Protein AF-A0A512UAP6-F1 (afdb_monomer)

pLDDT: mean 78.32, std 16.36, range [35.78, 96.44]

Radius of gyration: 21.59 Å; Cα contacts (8 Å, |Δi|>4): 344; chains: 1; bounding box: 68×47×63 Å

Nearest PDB structures (foldseek):
  8rvp-assembly1_4  TM=5.729E-01  e=4.233E-07  Saccharomyces cerevisiae
  8rvl-assembly1_7  TM=6.030E-01  e=1.292E-05  Saccharomyces cerevisiae
  3mnf-assembly1_A  TM=3.745E-01  e=2.271E-01  Streptomyces avermitilis MA-4680 = NBRC 14893
  1yo6-assembly3_F  TM=5.050E-01  e=2.818E+00  Caenorhabditis elegans
  8jd4-assembly1_2  TM=3.394E-01  e=7.811E+00  Homo sapiens

Solvent-accessible surface area (backbone atoms only — not comparable to full-atom values): 13288 Å² total; per-residue (Å²): 137,81,82,80,78,78,77,75,75,80,73,63,88,66,77,66,75,81,86,68,58,51,71,49,78,47,70,80,64,97,65,70,24,38,32,39,41,40,32,17,50,80,51,34,63,66,64,67,66,48,60,64,45,80,49,34,36,36,38,41,36,50,72,88,68,53,80,75,78,72,78,92,58,98,68,54,72,68,60,52,51,52,51,52,52,51,50,54,53,46,45,70,66,57,57,73,42,79,36,58,29,28,37,38,61,89,32,29,74,92,78,26,42,24,41,38,36,49,43,67,72,58,83,47,67,66,46,37,41,48,51,28,53,51,56,56,66,69,41,73,72,36,70,39,36,39,38,34,42,88,42,66,74,50,49,82,73,44,97,77,63,91,49,69,50,74,47,77,57,75,62,48,75,54,92,76,60,45,46,52,51,48,65,60,53,50,52,55,45,53,55,56,35,58,71,34,27,56,75,68,56,29,54,53,52,52,55,54,38,58,71,44,44,65,72,69,55,35,65,61,74,72,63,79,59,128

Mean predicted aligned error: 10.33 Å

Structure (mmCIF, N/CA/C/O backbone):
data_AF-A0A512UAP6-F1
#
_entry.id   AF-A0A512UAP6-F1
#
loop_
_atom_site.group_PDB
_atom_site.id
_atom_site.type_symbol
_atom_site.label_atom_id
_atom_site.label_alt_id
_atom_site.label_comp_id
_atom_site.label_asym_id
_atom_site.label_entity_id
_atom_site.label_seq_id
_atom_site.pdbx_PDB_ins_code
_atom_site.Cartn_x
_atom_site.Cartn_y
_atom_site.Cartn_z
_atom_site.occupancy
_atom_site.B_iso_or_equiv
_atom_site.auth_seq_id
_atom_site.auth_comp_id
_atom_site.auth_asym_id
_atom_site.auth_atom_id
_atom_site.pdbx_PDB_model_num
ATOM 1 N N . MET A 1 1 ? 51.078 -12.957 -3.052 1.00 36.84 1 MET A N 1
ATOM 2 C CA . MET A 1 1 ? 50.554 -12.120 -4.150 1.00 36.84 1 MET A CA 1
ATOM 3 C C . MET A 1 1 ? 49.265 -12.753 -4.637 1.00 36.84 1 MET A C 1
ATOM 5 O O . MET A 1 1 ? 49.319 -13.733 -5.364 1.00 36.84 1 MET A O 1
ATOM 9 N N . LEU A 1 2 ? 48.124 -12.272 -4.145 1.00 35.78 2 LEU A N 1
ATOM 10 C CA . LEU A 1 2 ? 46.801 -12.669 -4.625 1.00 35.78 2 LEU A CA 1
ATOM 11 C C . LEU A 1 2 ? 46.402 -11.645 -5.687 1.00 35.78 2 LEU A C 1
ATOM 13 O O . LEU A 1 2 ? 46.309 -10.459 -5.382 1.00 35.78 2 LEU A O 1
ATOM 17 N N . ALA A 1 3 ? 46.263 -12.093 -6.932 1.00 38.47 3 ALA A N 1
ATOM 18 C CA . ALA A 1 3 ? 45.795 -11.256 -8.025 1.00 38.47 3 ALA A CA 1
ATOM 19 C C . ALA A 1 3 ? 44.343 -10.847 -7.748 1.00 38.47 3 ALA A C 1
ATOM 21 O O . ALA A 1 3 ? 43.467 -11.704 -7.612 1.00 38.47 3 ALA A O 1
ATOM 22 N N . ALA A 1 4 ? 44.107 -9.540 -7.640 1.00 41.84 4 ALA A N 1
ATOM 23 C CA . ALA A 1 4 ? 42.774 -8.968 -7.634 1.00 41.84 4 ALA A CA 1
ATOM 24 C C . ALA A 1 4 ? 42.109 -9.313 -8.972 1.00 41.84 4 ALA A C 1
ATOM 26 O O . ALA A 1 4 ? 42.558 -8.870 -10.029 1.00 41.84 4 ALA A O 1
ATOM 27 N N . ARG A 1 5 ? 41.064 -10.143 -8.931 1.00 42.84 5 ARG A N 1
ATOM 28 C CA . ARG A 1 5 ? 40.143 -10.280 -10.056 1.00 42.84 5 ARG A CA 1
ATOM 29 C C . ARG A 1 5 ? 39.370 -8.968 -10.138 1.00 42.84 5 ARG A C 1
ATOM 31 O O . ARG A 1 5 ? 38.426 -8.769 -9.382 1.00 42.84 5 ARG A O 1
ATOM 38 N N . HIS A 1 6 ? 39.811 -8.066 -11.008 1.00 41.25 6 HIS A N 1
ATOM 39 C CA . HIS A 1 6 ? 38.923 -7.058 -11.566 1.00 41.25 6 HIS A CA 1
ATOM 40 C C . HIS A 1 6 ? 37.827 -7.820 -12.315 1.00 41.25 6 HIS A C 1
ATOM 42 O O . HIS A 1 6 ? 38.081 -8.393 -13.370 1.00 41.25 6 HIS A O 1
ATOM 48 N N . ILE A 1 7 ? 36.640 -7.896 -11.719 1.00 43.72 7 ILE A N 1
ATOM 49 C CA . ILE A 1 7 ? 35.410 -8.073 -12.483 1.00 43.72 7 ILE A CA 1
ATOM 50 C C . ILE A 1 7 ? 35.222 -6.705 -13.137 1.00 43.72 7 ILE A C 1
ATOM 52 O O . ILE A 1 7 ? 34.889 -5.737 -12.457 1.00 43.72 7 ILE A O 1
ATOM 56 N N . MET A 1 8 ? 35.625 -6.585 -14.400 1.00 36.38 8 MET A N 1
ATOM 57 C CA . MET A 1 8 ? 35.124 -5.509 -15.243 1.00 36.38 8 MET A CA 1
ATOM 58 C C . MET A 1 8 ? 33.674 -5.897 -15.527 1.00 36.38 8 MET A C 1
ATOM 60 O O . MET A 1 8 ? 33.427 -6.848 -16.266 1.00 36.38 8 MET A O 1
ATOM 64 N N . ASP A 1 9 ? 32.738 -5.264 -14.817 1.00 41.91 9 ASP A N 1
ATOM 65 C CA . ASP A 1 9 ? 31.342 -5.193 -15.246 1.00 41.91 9 ASP A CA 1
ATOM 66 C C . ASP A 1 9 ? 31.343 -4.381 -16.545 1.00 41.91 9 ASP A C 1
ATOM 68 O O . ASP A 1 9 ? 31.143 -3.170 -16.544 1.00 41.91 9 ASP A O 1
ATOM 72 N N . ASP A 1 10 ? 31.594 -5.048 -17.670 1.00 41.56 10 ASP A N 1
ATOM 73 C CA . ASP A 1 10 ? 31.363 -4.507 -19.014 1.00 41.56 10 ASP A CA 1
ATOM 74 C C . ASP A 1 10 ? 29.840 -4.425 -19.314 1.00 41.56 10 ASP A C 1
ATOM 76 O O . ASP A 1 10 ? 29.410 -4.546 -20.457 1.00 41.56 10 ASP A O 1
ATOM 80 N N . GLU A 1 11 ? 28.989 -4.243 -18.292 1.00 45.56 11 GLU A N 1
ATOM 81 C CA . GLU A 1 11 ? 27.547 -3.987 -18.446 1.00 45.56 11 GLU A CA 1
ATOM 82 C C . GLU A 1 11 ? 27.238 -2.493 -18.699 1.00 45.56 11 GLU A C 1
ATOM 84 O O . GLU A 1 11 ? 26.089 -2.134 -18.953 1.00 45.56 11 GLU A O 1
ATOM 89 N N . ASP A 1 12 ? 28.247 -1.614 -18.677 1.00 43.00 12 ASP A N 1
ATOM 90 C CA . ASP A 1 12 ? 28.076 -0.156 -18.790 1.00 43.00 12 ASP A CA 1
ATOM 91 C C . ASP A 1 12 ? 28.119 0.402 -20.234 1.00 43.00 12 ASP A C 1
ATOM 93 O O . ASP A 1 12 ? 27.856 1.591 -20.431 1.00 43.00 12 ASP A O 1
ATOM 97 N N . GLU A 1 13 ? 28.397 -0.400 -21.274 1.00 43.53 13 GLU A N 1
ATOM 98 C CA . GLU A 1 13 ? 28.466 0.114 -22.664 1.00 43.53 13 GLU A CA 1
ATOM 99 C C . GLU A 1 13 ? 27.096 0.459 -23.281 1.00 43.53 13 GLU A C 1
ATOM 101 O O . GLU A 1 13 ? 27.016 1.124 -24.318 1.00 43.53 13 GLU A O 1
ATOM 106 N N . HIS A 1 14 ? 26.000 0.111 -22.606 1.00 46.19 14 HIS A N 1
ATOM 107 C CA . HIS A 1 14 ? 24.650 0.523 -22.976 1.00 46.19 14 HIS A CA 1
ATOM 108 C C . HIS A 1 14 ? 23.914 1.080 -21.758 1.00 46.19 14 HIS A C 1
ATOM 110 O O . HIS A 1 14 ? 22.933 0.494 -21.298 1.00 46.19 14 HIS A O 1
ATOM 116 N N . GLN A 1 15 ? 24.358 2.228 -21.231 1.00 43.84 15 GLN A N 1
ATOM 117 C CA . GLN A 1 15 ? 23.529 3.047 -20.340 1.00 43.84 15 GLN A CA 1
ATOM 118 C C . GLN A 1 15 ? 22.254 3.475 -21.086 1.00 43.84 15 GLN A C 1
ATOM 120 O O . GLN A 1 15 ? 22.165 4.562 -21.656 1.00 43.84 15 GLN A O 1
ATOM 125 N N . GLN A 1 16 ? 21.256 2.589 -21.105 1.00 63.56 16 GLN A N 1
ATOM 126 C CA . GLN A 1 16 ? 19.885 2.940 -21.430 1.00 63.56 16 GLN A CA 1
ATOM 127 C C . GLN A 1 16 ? 19.469 4.042 -20.465 1.00 63.56 16 GLN A C 1
ATOM 129 O O . GLN A 1 16 ? 19.663 3.921 -19.251 1.00 63.56 16 GLN A O 1
ATOM 134 N N . GLU A 1 17 ? 18.923 5.129 -21.011 1.00 67.38 17 GLU A N 1
ATOM 135 C CA . GLU A 1 17 ? 18.363 6.206 -20.205 1.00 67.38 17 GLU A CA 1
ATOM 136 C C . GLU A 1 17 ? 17.473 5.620 -19.096 1.00 67.38 17 GLU A C 1
ATOM 138 O O . GLU A 1 17 ? 16.725 4.663 -19.338 1.00 67.38 17 GLU A O 1
ATOM 143 N N . PRO A 1 18 ? 17.546 6.151 -17.864 1.00 75.06 18 PRO A N 1
ATOM 144 C CA . PRO A 1 18 ? 16.778 5.604 -16.760 1.00 75.06 18 PRO A CA 1
ATOM 145 C C . PRO A 1 18 ? 15.287 5.639 -17.103 1.00 75.06 18 PRO A C 1
ATOM 147 O O . PRO A 1 18 ? 14.744 6.688 -17.445 1.00 75.06 18 PRO A O 1
ATOM 150 N N . LEU A 1 19 ? 14.607 4.496 -16.984 1.00 85.56 19 LEU A N 1
ATOM 151 C CA . LEU A 1 19 ? 13.174 4.404 -17.257 1.00 85.56 19 LEU A CA 1
ATOM 152 C C . LEU A 1 19 ? 12.390 5.305 -16.296 1.00 85.56 19 LEU A C 1
ATOM 154 O O . LEU A 1 19 ? 12.388 5.100 -15.077 1.00 85.56 19 LEU A O 1
ATOM 158 N N . ILE A 1 20 ? 11.700 6.294 -16.861 1.00 90.38 20 ILE A N 1
ATOM 159 C CA . ILE A 1 20 ? 10.867 7.252 -16.129 1.00 90.38 20 ILE A CA 1
ATOM 160 C C . ILE A 1 20 ? 9.411 6.772 -16.178 1.00 90.38 20 ILE A C 1
ATOM 162 O O . ILE A 1 20 ? 8.822 6.785 -17.258 1.00 90.38 20 ILE A O 1
ATOM 166 N N . PRO A 1 21 ? 8.813 6.374 -15.044 1.00 92.62 21 PRO A N 1
ATOM 167 C CA . PRO A 1 21 ? 7.429 5.931 -14.997 1.00 92.62 21 PRO A CA 1
ATOM 168 C C . PRO A 1 21 ? 6.461 7.103 -15.151 1.00 92.62 21 PRO A C 1
ATOM 170 O O . PRO A 1 21 ? 6.621 8.162 -14.540 1.00 92.62 21 PRO A O 1
ATOM 173 N N . GLN A 1 22 ? 5.384 6.862 -15.883 1.00 93.38 22 GLN A N 1
ATOM 174 C CA . GLN A 1 22 ? 4.192 7.689 -15.877 1.00 93.38 22 GLN A CA 1
ATOM 175 C C . GLN A 1 22 ? 3.251 7.191 -14.778 1.00 93.38 22 GLN A C 1
ATOM 177 O O . GLN A 1 22 ? 2.748 6.068 -14.846 1.00 93.38 22 GLN A O 1
ATOM 182 N N . VAL A 1 23 ? 3.012 8.017 -13.755 1.00 92.56 23 VAL A N 1
ATOM 183 C CA . VAL A 1 23 ? 2.156 7.659 -12.614 1.00 92.56 23 VAL A CA 1
ATOM 184 C C . VAL A 1 23 ? 0.927 8.553 -12.568 1.00 92.56 23 VAL A C 1
ATOM 186 O O . VAL A 1 23 ? 1.045 9.765 -12.388 1.00 92.56 23 VAL A O 1
ATOM 189 N N . HIS A 1 24 ? -0.247 7.939 -12.691 1.00 93.19 24 HIS A N 1
ATOM 190 C CA . HIS A 1 24 ? -1.531 8.632 -12.747 1.00 93.19 24 HIS A CA 1
ATOM 191 C C . HIS A 1 24 ? -2.479 8.076 -11.688 1.00 93.19 24 HIS A C 1
ATOM 193 O O . HIS A 1 24 ? -2.675 6.867 -11.605 1.00 93.19 24 HIS A O 1
ATOM 199 N N . ALA A 1 25 ? -3.078 8.957 -10.889 1.00 90.19 25 ALA A N 1
ATOM 200 C CA . ALA A 1 25 ? -4.104 8.593 -9.922 1.00 90.19 25 ALA A CA 1
ATOM 201 C C . ALA A 1 25 ? -5.491 8.952 -10.467 1.00 90.19 25 ALA A C 1
ATOM 203 O O . ALA A 1 25 ? -5.723 10.068 -10.929 1.00 90.19 25 ALA A O 1
ATOM 204 N N . THR A 1 26 ? -6.416 8.004 -10.387 1.00 90.12 26 THR A N 1
ATOM 205 C CA . THR A 1 26 ? -7.836 8.182 -10.699 1.00 90.12 26 THR A CA 1
ATOM 206 C C . THR A 1 26 ? -8.639 7.922 -9.438 1.00 90.12 26 THR A C 1
ATOM 208 O O . THR A 1 26 ? -8.345 6.989 -8.690 1.00 90.12 26 THR A O 1
ATOM 211 N N . PHE A 1 27 ? -9.620 8.776 -9.162 1.00 84.19 27 PHE A N 1
ATOM 212 C CA . PHE A 1 27 ? -10.348 8.736 -7.902 1.00 84.19 27 PHE A CA 1
ATOM 213 C C . PHE A 1 27 ? -11.776 9.241 -8.100 1.00 84.19 27 PHE A C 1
ATOM 215 O O . PHE A 1 27 ? -11.980 10.322 -8.654 1.00 84.19 27 PHE A O 1
ATOM 222 N N . GLU A 1 28 ? -12.761 8.441 -7.691 1.00 72.31 28 GLU A N 1
ATOM 223 C CA . GLU A 1 28 ? -14.163 8.659 -8.073 1.00 72.31 28 GLU A CA 1
ATOM 224 C C . GLU A 1 28 ? -14.864 9.743 -7.245 1.00 72.31 28 GLU A C 1
ATOM 226 O O . GLU A 1 28 ? -15.889 10.276 -7.673 1.00 72.31 28 GLU A O 1
ATOM 231 N N . LYS A 1 29 ? -14.341 10.108 -6.067 1.00 65.25 29 LYS A N 1
ATOM 232 C CA . LYS A 1 29 ? -15.032 11.056 -5.187 1.00 65.25 29 LYS A CA 1
ATOM 233 C C . LYS A 1 29 ? -14.085 11.738 -4.220 1.00 65.25 29 LYS A C 1
ATOM 235 O O . LYS A 1 29 ? -13.549 11.059 -3.367 1.00 65.25 29 LYS A O 1
ATOM 240 N N . ALA A 1 30 ? -13.937 13.062 -4.300 1.00 57.62 30 ALA A N 1
ATOM 241 C CA . ALA A 1 30 ? -13.134 13.877 -3.380 1.00 57.62 30 ALA A CA 1
ATOM 242 C C . ALA A 1 30 ? -13.708 13.894 -1.944 1.00 57.62 30 ALA A C 1
ATOM 244 O O . ALA A 1 30 ? -14.164 14.924 -1.452 1.00 57.62 30 ALA A O 1
ATOM 245 N N . ASP A 1 31 ? -13.727 12.743 -1.279 1.00 62.06 31 ASP A N 1
ATOM 246 C CA . ASP A 1 31 ? -14.030 12.638 0.138 1.00 62.06 31 ASP A CA 1
ATOM 247 C C . ASP A 1 31 ? -12.774 13.032 0.926 1.00 62.06 31 ASP A C 1
ATOM 249 O O . ASP A 1 31 ? -11.663 12.579 0.643 1.00 62.06 31 ASP A O 1
ATOM 253 N N . SER A 1 32 ? -12.933 13.905 1.921 1.00 79.56 32 SER A N 1
ATOM 254 C CA . SER A 1 32 ? -11.854 14.201 2.856 1.00 79.56 32 SER A CA 1
ATOM 255 C C . SER A 1 32 ? -11.622 12.978 3.742 1.00 79.56 32 SER A C 1
ATOM 257 O O . SER A 1 32 ? -12.450 12.612 4.578 1.00 79.56 32 SER A O 1
ATOM 259 N N . PHE A 1 33 ? -10.486 12.317 3.549 1.00 86.81 33 PHE A N 1
ATOM 260 C CA . PHE A 1 33 ? -10.094 11.194 4.389 1.00 86.81 33 PHE A CA 1
ATOM 261 C C . PHE A 1 33 ? -9.674 11.679 5.772 1.00 86.81 33 PHE A C 1
ATOM 263 O O . PHE A 1 33 ? -8.950 12.665 5.896 1.00 86.81 33 PHE A O 1
ATOM 270 N N . GLY A 1 34 ? -10.125 10.980 6.815 1.00 86.12 34 GLY A N 1
ATOM 271 C CA . GLY A 1 34 ? -9.689 11.238 8.188 1.00 86.12 34 GLY A CA 1
ATOM 272 C C . GLY A 1 34 ? -8.312 10.644 8.467 1.00 86.12 34 GLY A C 1
ATOM 273 O O . GLY A 1 34 ? -7.498 11.273 9.138 1.00 86.12 34 GLY A O 1
ATOM 274 N N . HIS A 1 35 ? -8.050 9.463 7.906 1.00 88.19 35 HIS A N 1
ATOM 275 C CA . HIS A 1 35 ? -6.817 8.705 8.095 1.00 88.19 35 HIS A CA 1
ATOM 276 C C . HIS A 1 35 ? -6.379 8.049 6.784 1.00 88.19 35 HIS A C 1
ATOM 278 O O . HIS A 1 35 ? -7.224 7.689 5.956 1.00 88.19 35 HIS A O 1
ATOM 284 N N . VAL A 1 36 ? -5.070 7.850 6.630 1.00 90.12 36 VAL A N 1
ATOM 285 C CA . VAL A 1 36 ? -4.477 7.108 5.510 1.00 90.12 36 VAL A CA 1
ATOM 286 C C . VAL A 1 36 ? -3.634 5.964 6.049 1.00 90.12 36 VAL A C 1
ATOM 288 O O . VAL A 1 36 ? -2.803 6.171 6.930 1.00 90.12 36 VAL A O 1
ATOM 291 N N . ILE A 1 37 ? -3.829 4.766 5.506 1.00 91.62 37 ILE A N 1
ATOM 292 C CA . ILE A 1 37 ? -3.068 3.567 5.850 1.00 91.62 37 ILE A CA 1
ATOM 293 C C . ILE A 1 37 ? -2.375 3.050 4.601 1.00 91.62 37 ILE A C 1
ATOM 295 O O . ILE A 1 37 ? -3.012 2.795 3.577 1.00 91.62 37 ILE A O 1
ATOM 299 N N . ILE A 1 38 ? -1.067 2.867 4.697 1.00 92.00 38 ILE A N 1
ATOM 300 C CA . ILE A 1 38 ? -0.219 2.428 3.596 1.00 92.00 38 ILE A CA 1
ATOM 301 C C . ILE A 1 38 ? 0.451 1.139 4.034 1.00 92.00 38 ILE A C 1
ATOM 303 O O . ILE A 1 38 ? 1.199 1.098 5.011 1.00 92.00 38 ILE A O 1
ATOM 307 N N . VAL A 1 39 ? 0.124 0.066 3.327 1.00 92.00 39 VAL A N 1
ATOM 308 C CA . VAL A 1 39 ? 0.520 -1.296 3.677 1.00 92.00 39 VAL A CA 1
ATOM 309 C C . VAL A 1 39 ? 1.289 -1.884 2.501 1.00 92.00 39 VAL A C 1
ATOM 311 O O . VAL A 1 39 ? 0.813 -1.787 1.373 1.00 92.00 39 VAL A O 1
ATOM 314 N N . PRO A 1 40 ? 2.459 -2.500 2.699 1.00 91.06 40 PRO A N 1
ATOM 315 C CA . PRO A 1 40 ? 3.146 -3.177 1.614 1.00 91.06 40 PRO A CA 1
ATOM 316 C C . PRO A 1 40 ? 2.412 -4.467 1.247 1.00 91.06 40 PRO A C 1
ATOM 318 O O . PRO A 1 40 ? 1.721 -5.071 2.070 1.00 91.06 40 PRO A O 1
ATOM 321 N N . SER A 1 41 ? 2.570 -4.919 0.006 1.00 90.75 41 SER A N 1
ATOM 322 C CA . SER A 1 41 ? 1.906 -6.132 -0.496 1.00 90.75 41 SER A CA 1
ATOM 323 C C . SER A 1 41 ? 2.190 -7.394 0.330 1.00 90.75 41 SER A C 1
ATOM 325 O O . SER A 1 41 ? 1.299 -8.229 0.476 1.00 90.75 41 SER A O 1
ATOM 327 N N . THR A 1 42 ? 3.359 -7.493 0.969 1.00 87.12 42 THR A N 1
ATOM 328 C CA . THR A 1 42 ? 3.703 -8.575 1.912 1.00 87.12 42 THR A CA 1
ATOM 329 C C . THR A 1 42 ? 2.797 -8.629 3.143 1.00 87.12 42 THR A C 1
ATOM 331 O O . T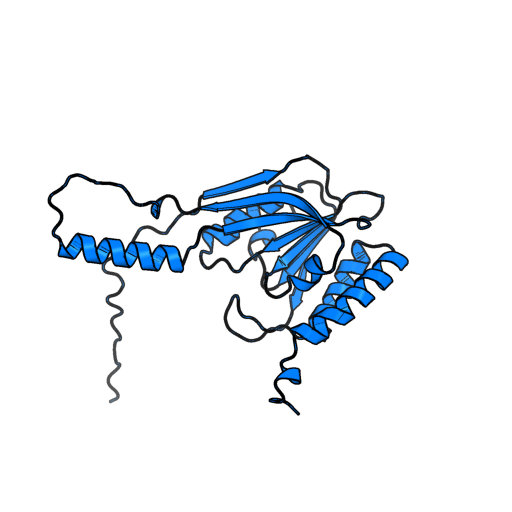HR A 1 42 ? 2.624 -9.683 3.747 1.00 87.12 42 THR A O 1
ATOM 334 N N . MET A 1 43 ? 2.145 -7.516 3.482 1.00 89.62 43 MET A N 1
ATOM 335 C CA . MET A 1 43 ? 1.178 -7.395 4.574 1.00 89.62 43 MET A CA 1
ATOM 336 C C . MET A 1 43 ? -0.242 -7.101 4.081 1.00 89.62 43 MET A C 1
ATOM 338 O O . MET A 1 43 ? -1.106 -6.693 4.862 1.00 89.62 43 MET A O 1
ATOM 342 N N . ALA A 1 44 ? -0.530 -7.347 2.798 1.00 91.69 44 ALA A N 1
ATOM 343 C CA . ALA A 1 44 ? -1.837 -7.077 2.193 1.00 91.69 44 ALA A CA 1
ATOM 344 C C . ALA A 1 44 ? -3.011 -7.694 2.974 1.00 91.69 44 ALA A C 1
ATOM 346 O O . ALA A 1 44 ? -4.114 -7.146 2.957 1.00 91.69 44 ALA A O 1
ATOM 347 N N . VAL A 1 45 ? -2.771 -8.794 3.699 1.00 91.75 45 VAL A N 1
ATOM 348 C CA . VAL A 1 45 ? -3.740 -9.466 4.578 1.00 91.75 45 VAL A CA 1
ATOM 349 C C . VAL A 1 45 ? -4.442 -8.507 5.553 1.00 91.75 45 VAL A C 1
ATOM 351 O O . VAL A 1 45 ? -5.639 -8.664 5.812 1.00 91.75 45 VAL A O 1
ATOM 354 N N . ILE A 1 46 ? -3.747 -7.470 6.034 1.00 92.38 46 ILE A N 1
ATOM 355 C CA . ILE A 1 46 ? -4.306 -6.459 6.944 1.00 92.38 46 ILE A CA 1
ATOM 356 C C . ILE A 1 46 ? -5.499 -5.766 6.283 1.00 92.38 46 ILE A C 1
ATOM 358 O O . ILE A 1 46 ? -6.591 -5.744 6.838 1.00 92.38 46 ILE A O 1
ATOM 362 N N . VAL A 1 47 ? -5.327 -5.273 5.056 1.00 93.94 47 VAL A N 1
ATOM 363 C CA . VAL A 1 47 ? -6.392 -4.595 4.299 1.00 93.94 47 VAL A CA 1
ATOM 364 C C . VAL A 1 47 ? -7.382 -5.607 3.714 1.00 93.94 47 VAL A C 1
ATOM 366 O O . VAL A 1 47 ? -8.589 -5.361 3.659 1.00 93.94 47 VAL A O 1
ATOM 369 N N . GLN A 1 48 ? -6.913 -6.782 3.288 1.00 92.69 48 GLN A N 1
ATOM 370 C CA . GLN A 1 48 ? -7.756 -7.814 2.678 1.00 92.69 48 GLN A CA 1
ATOM 371 C C . GLN A 1 48 ? -8.831 -8.349 3.629 1.00 92.69 48 GLN A C 1
ATOM 373 O O . GLN A 1 48 ? -9.940 -8.636 3.177 1.00 92.69 48 GLN A O 1
ATOM 378 N N . THR A 1 49 ? -8.541 -8.421 4.928 1.00 91.69 49 THR A N 1
ATOM 379 C CA . THR A 1 49 ? -9.493 -8.906 5.941 1.00 91.69 49 THR A CA 1
ATOM 380 C C . THR A 1 49 ? -10.557 -7.878 6.329 1.00 91.69 49 THR A C 1
ATOM 382 O O . THR A 1 49 ? -11.618 -8.265 6.829 1.00 91.69 49 THR A O 1
ATOM 385 N N . LEU A 1 50 ? -10.334 -6.595 6.046 1.00 92.25 50 LEU A N 1
ATOM 386 C CA . LEU A 1 50 ? -11.285 -5.519 6.315 1.00 92.25 50 LEU A CA 1
ATOM 387 C C . LEU A 1 50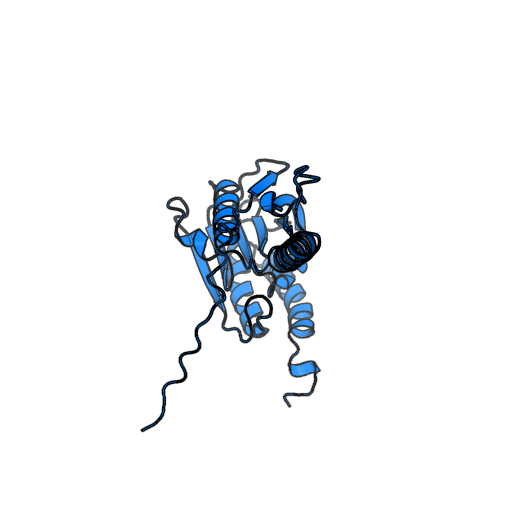 ? -12.393 -5.439 5.257 1.00 92.25 50 LEU A C 1
ATOM 389 O O . LEU A 1 50 ? -12.198 -5.777 4.083 1.00 92.25 50 LEU A O 1
ATOM 393 N N . GLU A 1 51 ? -13.561 -4.963 5.689 1.00 91.31 51 GLU A N 1
ATOM 394 C CA . GLU A 1 51 ? -14.643 -4.557 4.791 1.00 91.31 51 GLU A CA 1
ATOM 395 C C . GLU A 1 51 ? -14.243 -3.261 4.090 1.00 91.31 51 GLU A C 1
ATOM 397 O O . GLU A 1 51 ? -13.979 -2.245 4.734 1.00 91.31 51 GLU A O 1
ATOM 402 N N . LYS A 1 52 ? -14.140 -3.310 2.763 1.00 92.50 52 LYS A N 1
ATOM 403 C CA . LYS A 1 52 ? -13.590 -2.221 1.958 1.00 92.50 52 LYS A CA 1
ATOM 404 C C . LYS A 1 52 ? -14.241 -2.158 0.587 1.00 92.50 52 LYS A C 1
ATOM 406 O O . LYS A 1 52 ? -14.676 -3.184 0.064 1.00 92.50 52 LYS A O 1
ATOM 411 N N . PHE A 1 53 ? -14.210 -0.973 -0.005 1.00 92.50 53 PHE A N 1
ATOM 412 C CA . PHE A 1 53 ? -14.660 -0.718 -1.370 1.00 92.50 53 PHE A CA 1
ATOM 413 C C . PHE A 1 53 ? -13.549 -0.029 -2.152 1.00 92.50 53 PHE A C 1
ATOM 415 O O . PHE A 1 53 ? -12.803 0.762 -1.581 1.00 92.50 53 PHE A O 1
ATOM 422 N N . VAL A 1 54 ? -13.422 -0.347 -3.439 1.00 93.19 54 VAL A N 1
ATOM 423 C CA . VAL A 1 54 ? -12.494 0.361 -4.327 1.00 93.19 54 VAL A CA 1
ATOM 424 C C . VAL A 1 54 ? -13.057 1.754 -4.582 1.00 93.19 54 VAL A C 1
ATOM 426 O O . VAL A 1 54 ? -14.233 1.885 -4.906 1.00 93.19 54 VAL A O 1
ATOM 429 N N . CYS A 1 55 ? -12.230 2.778 -4.408 1.00 91.88 55 CYS A N 1
ATOM 430 C CA . CYS A 1 55 ? -12.602 4.182 -4.607 1.00 91.88 55 CYS A CA 1
ATOM 431 C C . CYS A 1 55 ? -11.722 4.889 -5.649 1.00 91.88 55 CYS A C 1
ATOM 433 O O . CYS A 1 55 ? -11.961 6.047 -5.996 1.00 91.88 55 CYS A O 1
ATOM 435 N N . GLY A 1 56 ? -10.710 4.194 -6.169 1.00 93.25 56 GLY A N 1
ATOM 436 C CA . GLY A 1 56 ? -9.831 4.693 -7.212 1.00 93.25 56 GLY A CA 1
ATOM 437 C C . GLY A 1 56 ? -8.687 3.735 -7.517 1.00 93.25 56 GLY A C 1
ATOM 438 O O . GLY A 1 56 ? -8.642 2.609 -7.015 1.00 93.25 56 GLY A O 1
ATOM 439 N N . ASN A 1 57 ? -7.746 4.202 -8.329 1.00 95.31 57 ASN A N 1
ATOM 440 C CA . ASN A 1 57 ? -6.578 3.443 -8.750 1.00 95.31 57 ASN A CA 1
ATOM 441 C C . ASN A 1 57 ? -5.392 4.370 -9.035 1.00 95.31 57 ASN A C 1
ATOM 443 O O . ASN A 1 57 ? -5.573 5.449 -9.603 1.00 95.31 57 ASN A O 1
ATOM 447 N N . ILE A 1 58 ? -4.181 3.929 -8.697 1.00 95.19 58 ILE A N 1
ATOM 448 C CA . ILE A 1 58 ? -2.931 4.535 -9.164 1.00 95.19 58 ILE A CA 1
ATOM 449 C C . ILE A 1 58 ? -2.317 3.610 -10.212 1.00 95.19 58 ILE A C 1
ATOM 451 O O . ILE A 1 58 ? -1.951 2.478 -9.908 1.00 95.19 58 ILE A O 1
ATOM 455 N N . SER A 1 59 ? -2.173 4.106 -11.435 1.00 96.44 59 SER A N 1
ATOM 456 C CA . SER A 1 59 ? -1.538 3.396 -12.542 1.00 96.44 59 SER A CA 1
ATOM 457 C C . SER A 1 59 ? -0.089 3.840 -12.692 1.00 96.44 59 SER A C 1
ATOM 459 O O . SER A 1 59 ? 0.182 5.034 -12.809 1.00 96.44 59 SER A O 1
ATOM 461 N N . VAL A 1 60 ? 0.829 2.878 -12.722 1.00 95.38 60 VAL A N 1
ATOM 462 C CA . VAL A 1 60 ? 2.245 3.048 -13.068 1.00 95.38 60 VAL A CA 1
ATOM 463 C C . VAL A 1 60 ? 2.460 2.427 -14.443 1.00 95.38 60 VAL A C 1
ATOM 465 O O . VAL A 1 60 ? 2.138 1.250 -14.629 1.00 95.38 60 VAL A O 1
ATOM 468 N N . ARG A 1 61 ? 2.956 3.218 -15.397 1.00 94.50 61 ARG A N 1
ATOM 469 C CA . ARG A 1 61 ? 3.213 2.804 -16.784 1.00 94.50 61 ARG A CA 1
ATOM 470 C C . ARG A 1 61 ? 4.598 3.232 -17.246 1.00 94.50 61 ARG A C 1
ATOM 472 O O . ARG A 1 61 ? 5.092 4.267 -16.803 1.00 94.50 61 ARG A O 1
ATOM 479 N N . TYR A 1 62 ? 5.198 2.477 -18.159 1.00 91.38 62 TYR A N 1
ATOM 480 C CA . TYR A 1 62 ? 6.492 2.808 -18.766 1.00 91.38 62 TYR A CA 1
ATOM 481 C C . TYR A 1 62 ? 6.351 2.932 -20.280 1.00 91.38 62 TYR A C 1
ATOM 483 O O . TYR A 1 62 ? 6.611 1.983 -21.014 1.00 91.38 62 TYR A O 1
ATOM 491 N N . SER A 1 63 ? 5.963 4.115 -20.759 1.00 87.50 63 SER A N 1
ATOM 492 C CA . SER A 1 63 ? 5.740 4.353 -22.191 1.00 87.50 63 SER A CA 1
ATOM 493 C C . SER A 1 63 ? 6.996 4.120 -23.039 1.00 87.50 63 SER A C 1
ATOM 495 O O . SER A 1 63 ? 6.879 3.773 -24.204 1.00 87.50 63 SER A O 1
ATOM 497 N N . GLN A 1 64 ? 8.205 4.249 -22.471 1.00 85.44 64 GLN A N 1
ATOM 498 C CA . GLN A 1 64 ? 9.457 3.917 -23.176 1.00 85.44 64 GLN A CA 1
ATOM 499 C C . GLN A 1 64 ? 9.582 2.425 -23.521 1.00 85.44 64 GLN A C 1
ATOM 501 O O . GLN A 1 64 ? 10.405 2.052 -24.350 1.00 85.44 64 GLN A O 1
ATOM 506 N N . LEU A 1 65 ? 8.816 1.565 -22.843 1.00 81.88 65 LEU A N 1
ATOM 507 C CA . LEU A 1 65 ? 8.778 0.130 -23.101 1.00 81.88 65 LEU A CA 1
ATOM 508 C C . LEU A 1 65 ? 7.646 -0.256 -24.049 1.00 81.88 65 LEU A C 1
ATOM 510 O O . LEU A 1 65 ? 7.582 -1.424 -24.441 1.00 81.88 65 LEU A O 1
ATOM 514 N N . GLU A 1 66 ? 6.752 0.667 -24.407 1.00 77.12 66 GLU A N 1
ATOM 515 C CA . GLU A 1 66 ? 5.804 0.450 -25.494 1.00 77.12 66 GLU A CA 1
ATOM 516 C C . GLU A 1 66 ? 6.620 0.323 -26.778 1.00 77.12 66 GLU A C 1
ATOM 518 O O . GLU A 1 66 ? 7.507 1.120 -27.063 1.00 77.12 66 GLU A O 1
ATOM 523 N N . SER A 1 67 ? 6.408 -0.777 -27.494 1.00 62.72 67 SER A N 1
ATOM 524 C CA . SER A 1 67 ? 7.171 -1.095 -28.693 1.00 62.72 67 SER A CA 1
ATOM 525 C C . SER A 1 67 ? 6.955 0.021 -29.702 1.00 62.72 67 SER A C 1
ATOM 527 O O . SER A 1 67 ? 5.841 0.176 -30.197 1.00 62.72 67 SER A O 1
ATOM 529 N N . THR A 1 68 ? 8.006 0.782 -30.000 1.00 53.91 68 THR A N 1
ATOM 530 C CA . THR A 1 68 ? 8.041 1.653 -31.168 1.00 53.91 68 THR A CA 1
ATOM 531 C C . THR A 1 68 ? 7.886 0.739 -32.375 1.00 53.91 68 THR A C 1
ATOM 533 O O . THR A 1 68 ? 8.828 0.059 -32.779 1.00 53.91 68 THR A O 1
ATOM 536 N N . GLU A 1 69 ? 6.671 0.637 -32.906 1.00 50.25 69 GLU A N 1
ATOM 537 C CA . GLU A 1 69 ? 6.480 0.077 -34.232 1.00 50.25 69 GLU A CA 1
ATOM 538 C C . GLU A 1 69 ? 7.357 0.895 -35.184 1.00 50.25 69 GLU A C 1
ATOM 540 O O . GLU A 1 69 ? 7.181 2.105 -35.324 1.00 50.25 69 GLU A O 1
ATOM 545 N N . SER A 1 70 ? 8.324 0.218 -35.8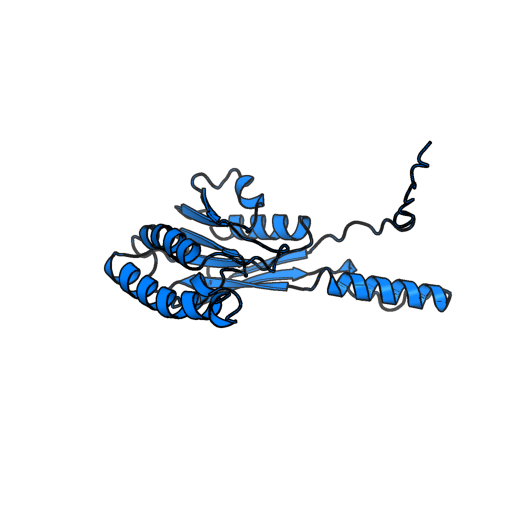06 1.00 48.88 70 SER A N 1
ATOM 546 C CA . SER A 1 70 ? 8.987 0.635 -37.043 1.00 48.88 70 SER A CA 1
ATOM 547 C C . SER A 1 70 ? 9.540 2.065 -37.050 1.00 48.88 70 SER A C 1
ATOM 549 O O . SER A 1 70 ? 8.965 2.969 -37.656 1.00 48.88 70 SER A O 1
ATOM 551 N N . ILE A 1 71 ? 10.745 2.256 -36.505 1.00 47.66 71 ILE A N 1
ATOM 552 C CA . ILE A 1 71 ? 11.658 3.174 -37.192 1.00 47.66 71 ILE A CA 1
ATOM 553 C C . ILE A 1 71 ? 12.108 2.400 -38.430 1.00 47.66 71 ILE A C 1
ATOM 555 O O . ILE A 1 71 ? 12.906 1.473 -38.321 1.00 47.66 71 ILE A O 1
ATOM 559 N N . GLU A 1 72 ? 11.511 2.716 -39.579 1.00 49.69 72 GLU A N 1
ATOM 560 C CA . GLU A 1 72 ? 11.939 2.256 -40.902 1.00 49.69 72 GLU A CA 1
ATOM 561 C C . GLU A 1 72 ? 13.380 2.732 -41.152 1.00 49.69 72 GLU A C 1
ATOM 563 O O . GLU A 1 72 ? 13.636 3.774 -41.749 1.00 49.69 72 GLU A O 1
ATOM 568 N N . GLY A 1 73 ? 14.337 1.990 -40.614 1.00 56.41 73 GLY A N 1
ATOM 569 C CA . GLY A 1 73 ? 15.761 2.121 -40.861 1.00 56.41 73 GLY A CA 1
ATOM 570 C C . GLY A 1 73 ? 16.331 0.725 -41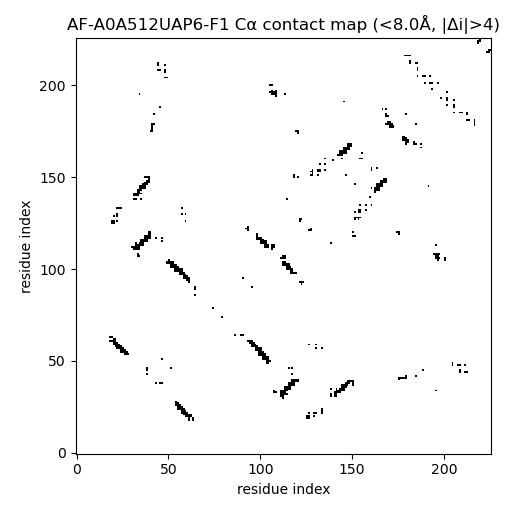.052 1.00 56.41 73 GLY A C 1
ATOM 571 O O . GLY A 1 73 ? 15.808 -0.235 -40.489 1.00 56.41 73 GLY A O 1
ATOM 572 N N . GLU A 1 74 ? 17.365 0.608 -41.880 1.00 52.50 74 GLU A N 1
ATOM 573 C CA . GLU A 1 74 ? 18.136 -0.619 -42.106 1.00 52.50 74 GLU A CA 1
ATOM 574 C C . GLU A 1 74 ? 18.848 -1.046 -40.808 1.00 52.50 74 GLU A C 1
ATOM 576 O O . GLU A 1 74 ? 20.055 -0.883 -40.664 1.00 52.50 74 GLU A O 1
ATOM 581 N N . PHE A 1 75 ? 18.099 -1.529 -39.820 1.00 58.69 75 PHE A N 1
ATOM 582 C CA . PHE A 1 75 ? 18.663 -2.138 -38.623 1.00 58.69 75 PHE A CA 1
ATOM 583 C C . PHE A 1 75 ? 18.974 -3.598 -38.929 1.00 58.69 75 PHE A C 1
ATOM 585 O O . PHE A 1 75 ? 18.101 -4.323 -39.416 1.00 58.69 75 PHE A O 1
ATOM 592 N N . ASP A 1 76 ? 20.207 -4.002 -38.637 1.00 74.88 76 ASP A N 1
ATOM 593 C CA . ASP A 1 76 ? 20.678 -5.382 -38.728 1.00 74.88 76 ASP A CA 1
ATOM 594 C C . ASP A 1 76 ? 19.735 -6.315 -37.944 1.00 74.88 76 ASP A C 1
ATOM 596 O O . ASP A 1 76 ? 19.264 -5.966 -36.855 1.00 74.88 76 ASP A O 1
ATOM 600 N N . GLU A 1 77 ? 19.428 -7.491 -38.497 1.00 72.38 77 GLU A N 1
ATOM 601 C CA . GLU A 1 77 ? 18.519 -8.468 -37.878 1.00 72.38 77 GLU A CA 1
ATOM 602 C C . GLU A 1 77 ? 18.993 -8.849 -36.464 1.00 72.38 77 GLU A C 1
ATOM 604 O O . GLU A 1 77 ? 18.176 -9.026 -35.553 1.00 72.38 77 GLU A O 1
ATOM 609 N N . ASP A 1 78 ? 20.311 -8.890 -36.258 1.00 73.00 78 ASP A N 1
ATOM 610 C CA . ASP A 1 78 ? 20.919 -9.177 -34.959 1.00 73.00 78 ASP A CA 1
ATOM 611 C C . ASP A 1 78 ? 20.658 -8.047 -33.942 1.00 73.00 78 ASP A C 1
ATOM 613 O O . ASP A 1 78 ? 20.281 -8.310 -32.796 1.00 73.00 78 ASP A O 1
ATOM 617 N N . GLU A 1 79 ? 20.760 -6.777 -34.347 1.00 73.00 79 GLU A N 1
ATOM 618 C CA . GLU A 1 79 ? 20.491 -5.616 -33.482 1.00 73.00 79 GLU A CA 1
ATOM 619 C C . GLU A 1 79 ? 19.007 -5.537 -33.074 1.00 73.00 79 GLU A C 1
ATOM 621 O O . GLU A 1 79 ? 18.664 -5.228 -31.921 1.00 73.00 79 GLU A O 1
ATOM 626 N N . GLN A 1 80 ? 18.103 -5.905 -33.987 1.00 73.88 80 GLN A N 1
ATOM 627 C CA . GLN A 1 80 ? 16.673 -6.027 -33.689 1.00 73.88 80 GLN A CA 1
ATOM 628 C C . GLN A 1 80 ? 16.401 -7.126 -32.655 1.00 73.88 80 GLN A C 1
ATOM 630 O O . GLN A 1 80 ? 15.587 -6.944 -31.743 1.00 73.88 80 GLN A O 1
ATOM 635 N N . LEU A 1 81 ? 17.106 -8.256 -32.746 1.00 76.31 81 LEU A N 1
ATOM 636 C CA . LEU A 1 81 ? 16.956 -9.347 -31.789 1.00 76.31 81 LEU A CA 1
ATOM 637 C C . LEU A 1 81 ? 17.440 -8.944 -30.386 1.00 76.31 81 LEU A C 1
ATOM 639 O O . LEU A 1 81 ? 16.745 -9.212 -29.398 1.00 76.31 81 LEU A O 1
ATOM 643 N N . TYR A 1 82 ? 18.587 -8.262 -30.285 1.00 75.50 82 TYR A N 1
ATOM 644 C CA . TYR A 1 82 ? 19.119 -7.778 -29.006 1.00 75.50 82 TYR A CA 1
ATOM 645 C C . TYR A 1 82 ? 18.225 -6.712 -28.363 1.00 75.50 82 TYR A C 1
ATOM 647 O O . TYR A 1 82 ? 17.920 -6.800 -27.168 1.00 75.50 82 TYR A O 1
ATOM 655 N N . SER A 1 83 ? 17.751 -5.737 -29.140 1.00 77.06 83 SER A N 1
ATOM 656 C CA . SER A 1 83 ? 16.850 -4.692 -28.637 1.00 77.06 83 SER A CA 1
ATOM 657 C C . SER A 1 83 ? 15.510 -5.270 -28.167 1.00 77.06 83 SER A C 1
ATOM 659 O O . SER A 1 83 ? 15.054 -4.946 -27.066 1.00 77.06 83 SER A O 1
ATOM 661 N N . ALA A 1 84 ? 14.921 -6.205 -28.920 1.00 78.69 84 ALA A N 1
ATOM 662 C CA . ALA A 1 84 ? 13.702 -6.905 -28.519 1.00 78.69 84 ALA A CA 1
ATOM 663 C C . ALA A 1 84 ? 13.898 -7.731 -27.235 1.00 78.69 84 ALA A C 1
ATOM 665 O O . ALA A 1 84 ? 13.045 -7.702 -26.338 1.00 78.69 84 ALA A O 1
ATOM 666 N N . ALA A 1 85 ? 15.030 -8.433 -27.106 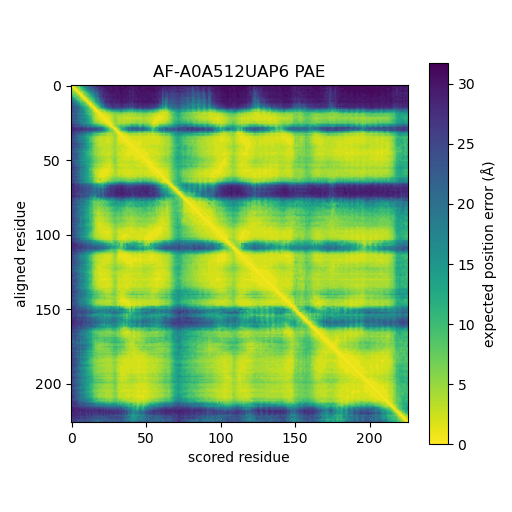1.00 80.94 85 ALA A N 1
ATOM 667 C CA . ALA A 1 85 ? 15.366 -9.185 -25.900 1.00 80.94 85 ALA A CA 1
ATOM 668 C C . ALA A 1 85 ? 15.521 -8.264 -24.677 1.00 80.94 85 ALA A C 1
ATOM 670 O O . ALA A 1 85 ? 14.988 -8.573 -23.605 1.00 80.94 85 ALA A O 1
ATOM 671 N N . ASN A 1 86 ? 16.176 -7.112 -24.843 1.00 82.19 86 ASN A N 1
ATOM 672 C CA . ASN A 1 86 ? 16.389 -6.154 -23.761 1.00 82.19 86 ASN A CA 1
ATOM 673 C C . ASN A 1 86 ? 15.091 -5.431 -23.342 1.00 82.19 86 ASN A C 1
ATOM 675 O O . ASN A 1 86 ? 14.800 -5.310 -22.148 1.00 82.19 86 ASN A O 1
ATOM 679 N N . ILE A 1 87 ? 14.238 -5.039 -24.299 1.00 82.25 87 ILE A N 1
ATOM 680 C CA . ILE A 1 87 ? 12.888 -4.516 -24.007 1.00 82.25 87 ILE A CA 1
ATOM 681 C C . ILE A 1 87 ? 12.063 -5.579 -23.267 1.00 82.25 87 ILE A C 1
ATOM 683 O O . ILE A 1 87 ? 11.387 -5.272 -22.282 1.00 82.25 87 ILE A O 1
ATOM 687 N N . GLY A 1 88 ? 12.151 -6.845 -23.687 1.00 82.06 88 GLY A N 1
ATOM 688 C CA . GLY A 1 88 ? 11.488 -7.965 -23.021 1.00 82.06 88 GLY A CA 1
ATOM 689 C C . GLY A 1 88 ? 11.952 -8.172 -21.575 1.00 82.06 88 GLY A C 1
ATOM 690 O O . GLY A 1 88 ? 11.119 -8.352 -20.681 1.00 82.06 88 GLY A O 1
ATOM 691 N N . ALA A 1 89 ? 13.261 -8.110 -21.320 1.00 84.50 89 ALA A N 1
ATOM 692 C CA . ALA A 1 89 ? 13.823 -8.171 -19.971 1.00 84.50 89 ALA A CA 1
ATOM 693 C C . ALA A 1 89 ? 13.373 -6.973 -19.116 1.00 84.50 89 ALA A C 1
ATOM 695 O O . ALA A 1 89 ? 12.929 -7.151 -17.978 1.00 84.50 89 ALA A O 1
ATOM 696 N N . SER A 1 90 ? 13.391 -5.771 -19.695 1.00 85.75 90 SER A N 1
ATOM 697 C CA . SER A 1 90 ? 12.959 -4.537 -19.036 1.00 85.75 90 SER A CA 1
ATOM 698 C C . SER A 1 90 ? 11.475 -4.553 -18.670 1.00 85.75 90 SER A C 1
ATOM 700 O O . SER A 1 90 ? 11.138 -4.208 -17.542 1.00 85.75 90 SER A O 1
ATOM 702 N N . ARG A 1 91 ? 10.583 -5.048 -19.543 1.00 86.19 91 ARG A N 1
ATOM 703 C CA . ARG A 1 91 ? 9.144 -5.209 -19.235 1.00 86.19 91 ARG A CA 1
ATOM 704 C C . ARG A 1 91 ? 8.887 -6.183 -18.085 1.00 86.19 91 ARG A C 1
ATOM 706 O O . ARG A 1 91 ? 7.950 -5.991 -17.317 1.00 86.19 91 ARG A O 1
ATOM 713 N N . ARG A 1 92 ? 9.711 -7.229 -17.945 1.00 85.62 92 ARG A N 1
ATOM 714 C CA . ARG A 1 92 ? 9.615 -8.162 -16.807 1.00 85.62 92 ARG A CA 1
ATOM 715 C C . ARG A 1 92 ? 10.096 -7.522 -15.507 1.00 85.62 92 ARG A C 1
ATOM 717 O O . ARG A 1 92 ? 9.519 -7.789 -14.458 1.00 85.62 92 ARG A O 1
ATOM 724 N N . LYS A 1 93 ? 11.145 -6.699 -15.577 1.00 86.31 93 LYS A N 1
ATOM 725 C CA . LYS A 1 93 ? 11.715 -5.987 -14.423 1.00 86.31 93 LYS A CA 1
ATOM 726 C C . LYS A 1 93 ? 10.849 -4.802 -13.978 1.00 86.31 93 LYS A C 1
ATOM 728 O O . LYS A 1 93 ? 10.784 -4.509 -12.788 1.00 86.31 93 LYS A O 1
ATOM 733 N N . TYR A 1 94 ? 10.180 -4.143 -14.920 1.00 89.19 94 TYR A N 1
ATOM 734 C CA . TYR A 1 94 ? 9.366 -2.946 -14.711 1.00 89.19 94 TYR A CA 1
ATOM 735 C C . TYR A 1 94 ? 7.964 -3.134 -15.308 1.00 89.19 94 TYR A C 1
ATOM 737 O O . TYR A 1 94 ? 7.635 -2.518 -16.323 1.00 89.19 94 TYR A O 1
ATOM 745 N N . PRO A 1 95 ? 7.137 -4.010 -14.713 1.00 89.94 95 PRO A N 1
ATOM 746 C CA . PRO A 1 95 ? 5.798 -4.258 -15.219 1.00 89.94 95 PRO A CA 1
ATOM 747 C C . PRO A 1 95 ? 4.887 -3.049 -14.994 1.00 89.94 95 PRO A C 1
ATOM 749 O O . PRO A 1 95 ? 4.951 -2.370 -13.961 1.00 89.94 95 PRO A O 1
ATOM 752 N N . ASP A 1 96 ? 3.969 -2.840 -15.933 1.00 92.56 96 ASP A N 1
ATOM 753 C CA . ASP A 1 96 ? 2.826 -1.963 -15.716 1.00 92.56 96 ASP A CA 1
ATOM 754 C C . ASP A 1 96 ? 2.033 -2.453 -14.505 1.00 92.56 96 ASP A C 1
ATOM 756 O O . ASP A 1 96 ? 1.738 -3.641 -14.361 1.00 92.56 96 ASP A O 1
ATOM 760 N N . THR A 1 97 ? 1.718 -1.527 -13.606 1.00 94.44 97 THR A N 1
ATOM 761 C CA . THR A 1 97 ? 1.152 -1.860 -12.300 1.00 94.44 97 THR A CA 1
ATOM 762 C C . THR A 1 97 ? -0.049 -0.978 -12.009 1.00 94.44 97 THR A C 1
ATOM 764 O O . THR A 1 97 ? 0.020 0.241 -12.154 1.00 94.44 97 THR A O 1
ATOM 767 N N . ASP A 1 98 ? -1.145 -1.592 -11.572 1.00 95.25 98 ASP A N 1
ATOM 768 C CA . ASP A 1 98 ? -2.326 -0.900 -11.062 1.00 95.25 98 ASP A CA 1
ATOM 769 C C . ASP A 1 98 ? -2.459 -1.143 -9.561 1.00 95.25 98 ASP A C 1
ATOM 771 O O . ASP A 1 98 ? -2.485 -2.283 -9.093 1.00 95.25 98 ASP A O 1
ATOM 775 N N . ILE A 1 99 ? -2.494 -0.048 -8.807 1.00 95.69 99 ILE A N 1
ATOM 776 C CA . ILE A 1 99 ? -2.544 -0.033 -7.350 1.00 95.6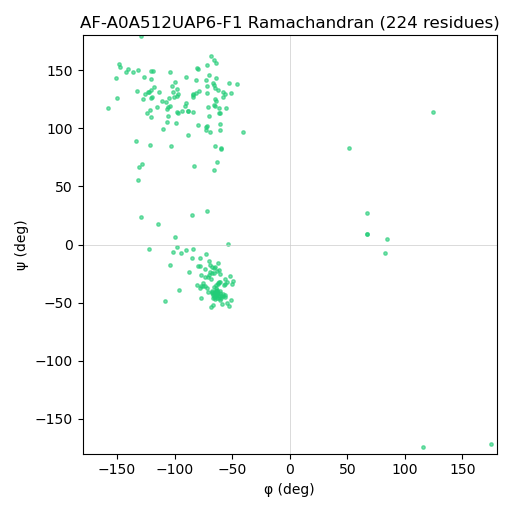9 99 ILE A CA 1
ATOM 777 C C . ILE A 1 99 ? -3.935 0.459 -6.935 1.00 95.69 99 ILE A C 1
ATOM 779 O O . ILE A 1 99 ? -4.183 1.672 -6.931 1.00 95.69 99 ILE A O 1
ATOM 783 N N . PRO A 1 100 ? -4.854 -0.450 -6.570 1.00 95.19 100 PRO A N 1
ATOM 784 C CA . PRO A 1 100 ? -6.197 -0.068 -6.166 1.00 95.19 100 PRO A CA 1
ATOM 785 C C . PRO A 1 100 ? -6.177 0.721 -4.855 1.00 95.19 100 PRO A C 1
ATOM 787 O O . PRO A 1 100 ? -5.470 0.382 -3.899 1.00 95.19 100 PRO A O 1
ATOM 790 N N . LEU A 1 101 ? -7.005 1.761 -4.812 1.00 94.44 101 LEU A N 1
ATOM 791 C CA . LEU A 1 101 ? -7.264 2.577 -3.634 1.00 94.44 101 LEU A CA 1
ATOM 792 C C . LEU A 1 101 ? -8.552 2.095 -2.978 1.00 94.44 101 LEU A C 1
ATOM 794 O O . LEU A 1 101 ? -9.559 1.890 -3.661 1.00 94.44 101 LEU A O 1
ATOM 798 N N . TYR A 1 102 ? -8.528 1.929 -1.658 1.00 94.31 102 TYR A N 1
ATOM 799 C CA . TYR A 1 102 ? -9.662 1.403 -0.913 1.00 94.31 102 TYR A CA 1
ATOM 800 C C . TYR A 1 102 ? -10.164 2.378 0.140 1.00 94.31 102 TYR A C 1
ATOM 802 O O . TYR A 1 102 ? -9.381 2.991 0.859 1.00 94.31 102 TYR A O 1
ATOM 810 N N . THR A 1 103 ? -11.479 2.424 0.316 1.00 92.62 103 THR A N 1
ATOM 811 C CA . THR A 1 103 ? -12.111 3.008 1.498 1.00 92.62 103 THR A CA 1
ATOM 812 C C . THR A 1 103 ? -12.516 1.894 2.452 1.00 92.62 103 THR A C 1
ATOM 814 O O . THR A 1 103 ? -13.214 0.960 2.049 1.00 92.62 103 THR A O 1
ATOM 817 N N . ILE A 1 104 ? -12.093 1.983 3.715 1.00 91.31 104 ILE A N 1
ATOM 818 C CA . ILE A 1 104 ? -12.472 1.016 4.756 1.00 91.31 104 ILE A CA 1
ATOM 819 C C . ILE A 1 104 ? -13.835 1.392 5.350 1.00 91.31 104 ILE A C 1
ATOM 821 O O . ILE A 1 104 ? -14.052 2.527 5.773 1.00 91.31 104 ILE A O 1
ATOM 825 N N . SER A 1 105 ? -14.747 0.424 5.409 1.00 83.06 105 SER A N 1
ATOM 826 C CA . SER A 1 105 ? -16.079 0.595 6.001 1.00 83.06 105 SER A CA 1
ATOM 827 C C . SER A 1 105 ? -16.037 0.464 7.516 1.00 83.06 105 SER A C 1
ATOM 829 O O . SER A 1 105 ? -15.317 -0.376 8.052 1.00 83.06 105 SER A O 1
ATOM 831 N N . GLY A 1 106 ? -16.822 1.286 8.215 1.00 77.44 106 GLY A N 1
ATOM 832 C CA . GLY A 1 106 ? -16.879 1.260 9.680 1.00 77.44 106 GLY A CA 1
ATOM 833 C C . GLY A 1 106 ? -15.584 1.705 10.371 1.00 77.44 106 GLY A C 1
ATOM 834 O O . GLY A 1 106 ? -15.477 1.558 11.583 1.00 77.44 106 GLY A O 1
ATOM 835 N N . ALA A 1 107 ? -14.619 2.239 9.616 1.00 74.38 107 ALA A N 1
ATOM 836 C CA . ALA A 1 107 ? -13.411 2.879 10.123 1.00 74.38 107 ALA A CA 1
ATOM 837 C C . ALA A 1 107 ? -13.538 4.401 10.003 1.00 74.38 107 ALA A C 1
ATOM 839 O O . ALA A 1 107 ? -14.156 4.903 9.061 1.00 74.38 107 ALA A O 1
ATOM 840 N N . GLY A 1 108 ? -12.918 5.122 10.935 1.00 69.38 108 GLY A N 1
ATOM 841 C CA . GLY A 1 108 ? -12.899 6.576 10.982 1.00 69.38 108 GLY A CA 1
ATOM 842 C C . GLY A 1 108 ? -13.401 7.132 12.305 1.00 69.38 108 GLY A C 1
ATOM 843 O O . GLY A 1 108 ? -14.593 7.061 12.614 1.00 69.38 108 GLY A O 1
ATOM 844 N N . SER A 1 109 ? -12.516 7.776 13.064 1.00 61.62 109 SER A N 1
ATOM 845 C CA . SER A 1 109 ? -12.937 8.579 14.211 1.00 61.62 109 SER A CA 1
ATOM 846 C C . SER A 1 109 ? -13.782 9.767 13.725 1.00 61.62 109 SER A C 1
ATOM 848 O O . SER A 1 109 ? -13.340 10.567 12.899 1.00 61.62 109 SER A O 1
ATOM 850 N N . ALA A 1 110 ? -15.012 9.888 14.237 1.00 62.12 110 ALA A N 1
ATOM 851 C CA . ALA A 1 110 ? -15.989 10.933 13.889 1.00 62.12 110 ALA A CA 1
ATOM 852 C C . ALA A 1 110 ? -16.559 10.899 12.448 1.00 62.12 110 ALA A C 1
ATOM 854 O O . ALA A 1 110 ? -16.992 11.932 11.938 1.00 62.12 110 ALA A O 1
ATOM 855 N N . GLY A 1 111 ? -16.610 9.724 11.805 1.00 67.62 111 GLY A N 1
ATOM 856 C CA . GLY A 1 111 ? -17.349 9.519 10.546 1.00 67.62 111 GLY A CA 1
ATOM 857 C C . GLY A 1 111 ? -16.604 9.899 9.260 1.00 67.62 111 GLY A C 1
ATOM 858 O O . GLY A 1 111 ? -17.191 9.828 8.183 1.00 67.62 111 GLY A O 1
ATOM 859 N N . ALA A 1 112 ? -15.327 10.281 9.354 1.00 78.50 112 ALA A N 1
ATOM 860 C CA . ALA A 1 112 ? -14.480 10.513 8.187 1.00 78.50 112 ALA A CA 1
ATOM 861 C C . ALA A 1 112 ? -13.916 9.182 7.653 1.00 78.50 112 ALA A C 1
ATOM 863 O O . ALA A 1 112 ? -13.360 8.419 8.443 1.00 78.50 112 ALA A O 1
ATOM 864 N N . PRO A 1 113 ? -14.011 8.895 6.344 1.00 86.88 113 PRO A N 1
ATOM 865 C CA . PRO A 1 113 ? -13.538 7.636 5.779 1.00 86.88 113 PRO A CA 1
ATOM 866 C C . PRO A 1 113 ? -12.020 7.466 5.928 1.00 86.88 113 PRO A C 1
ATOM 868 O O . PRO A 1 113 ? -11.265 8.440 6.007 1.00 86.88 113 PRO A O 1
ATOM 871 N N . VAL A 1 114 ? -11.572 6.211 5.913 1.00 91.12 114 VAL A N 1
ATOM 872 C CA . VAL A 1 114 ? -10.150 5.842 5.930 1.00 91.12 114 VAL A CA 1
ATOM 873 C C . VAL A 1 114 ? -9.724 5.377 4.546 1.00 91.12 114 VAL A C 1
ATOM 875 O O . VAL A 1 114 ? -10.339 4.458 3.998 1.00 91.12 114 VAL A O 1
ATOM 878 N N . LEU A 1 115 ? -8.668 5.991 4.009 1.00 92.38 115 LEU A N 1
ATOM 879 C CA . LEU A 1 115 ? -8.015 5.550 2.778 1.00 92.38 115 LEU A CA 1
ATOM 880 C C . LEU A 1 115 ? -7.013 4.447 3.115 1.00 92.38 115 LEU A C 1
ATOM 882 O O . LEU A 1 115 ? -6.143 4.638 3.960 1.00 92.38 115 LEU A O 1
ATOM 886 N N . ALA A 1 116 ? -7.105 3.310 2.440 1.00 93.69 116 ALA A N 1
ATOM 887 C CA . ALA A 1 116 ? -6.140 2.228 2.535 1.00 93.69 116 ALA A CA 1
ATOM 888 C C . ALA A 1 116 ? -5.523 1.949 1.164 1.00 93.69 116 ALA A C 1
ATOM 890 O O . ALA A 1 116 ? -6.235 1.804 0.167 1.00 93.69 116 ALA A O 1
ATOM 891 N N . VAL A 1 117 ? -4.197 1.834 1.127 1.00 94.12 117 VAL A N 1
ATOM 892 C CA . VAL A 1 117 ? -3.433 1.534 -0.088 1.00 94.12 117 VAL A CA 1
ATOM 893 C C . VAL A 1 117 ? -2.521 0.347 0.184 1.00 94.12 117 VAL A C 1
ATOM 895 O O . VAL A 1 117 ? -1.731 0.371 1.128 1.00 94.12 117 VAL A O 1
ATOM 898 N N . VAL A 1 118 ? -2.632 -0.693 -0.646 1.00 94.25 118 VAL A N 1
ATOM 899 C CA . VAL A 1 118 ? -1.713 -1.836 -0.624 1.00 94.25 118 VAL A CA 1
ATOM 900 C C . VAL A 1 118 ? -0.678 -1.634 -1.721 1.00 94.25 118 VAL A C 1
ATOM 902 O O . VAL A 1 118 ? -0.989 -1.803 -2.896 1.00 94.25 118 VAL A O 1
ATOM 905 N N . VAL A 1 119 ? 0.538 -1.251 -1.345 1.00 92.19 119 VAL A N 1
ATOM 906 C CA . VAL A 1 119 ? 1.590 -0.888 -2.295 1.00 92.19 119 VAL A CA 1
ATOM 907 C C . VAL A 1 119 ? 2.418 -2.126 -2.661 1.00 92.19 119 VAL A C 1
ATOM 909 O O . VAL A 1 119 ? 2.984 -2.767 -1.769 1.00 92.19 119 VAL A O 1
ATOM 912 N N . PRO A 1 120 ? 2.496 -2.503 -3.948 1.00 91.62 120 PRO A N 1
ATOM 913 C CA . PRO A 1 120 ? 3.370 -3.580 -4.395 1.00 91.62 120 PRO A CA 1
ATOM 914 C C . PRO A 1 120 ? 4.842 -3.184 -4.269 1.00 91.62 120 PRO A C 1
ATOM 916 O O . PRO A 1 120 ? 5.179 -2.004 -4.176 1.00 91.62 120 PRO A O 1
ATOM 919 N N . HIS A 1 121 ? 5.733 -4.173 -4.294 1.00 89.38 121 HIS A N 1
ATOM 920 C CA . HIS A 1 121 ? 7.154 -3.880 -4.426 1.00 89.38 121 HIS A CA 1
ATOM 921 C C . HIS A 1 121 ? 7.427 -3.270 -5.806 1.00 89.38 121 HIS A C 1
ATOM 923 O O . HIS A 1 121 ? 7.153 -3.890 -6.833 1.00 89.38 121 HIS A O 1
ATOM 929 N N . LEU A 1 122 ? 7.956 -2.048 -5.821 1.00 89.12 122 LEU A N 1
ATOM 930 C CA . LEU A 1 122 ? 8.323 -1.331 -7.036 1.00 89.12 122 LEU A CA 1
ATOM 931 C C . LEU A 1 122 ? 9.845 -1.332 -7.156 1.00 89.12 122 LEU A C 1
ATOM 933 O O . LEU A 1 122 ? 10.533 -0.657 -6.399 1.00 89.12 122 LEU A O 1
ATOM 937 N N . THR A 1 123 ? 10.376 -2.064 -8.135 1.00 87.12 123 THR A N 1
ATOM 938 C CA . THR A 1 123 ? 11.829 -2.158 -8.362 1.00 87.12 123 THR A CA 1
ATOM 939 C C . THR A 1 123 ? 12.438 -0.833 -8.832 1.00 87.12 123 THR A C 1
ATOM 941 O O . THR A 1 123 ? 13.630 -0.597 -8.657 1.00 87.12 123 THR A O 1
ATOM 944 N N . ASN A 1 124 ? 11.635 0.046 -9.441 1.00 88.31 124 ASN A N 1
ATOM 945 C CA . ASN A 1 124 ? 12.077 1.376 -9.845 1.00 88.31 124 ASN A CA 1
ATOM 946 C C . ASN A 1 124 ? 11.869 2.390 -8.698 1.00 88.31 124 ASN A C 1
ATOM 948 O O . ASN A 1 124 ? 10.719 2.711 -8.381 1.00 88.31 124 ASN A O 1
ATOM 952 N N . PRO A 1 125 ? 12.940 2.975 -8.129 1.00 85.94 125 PRO A N 1
ATOM 953 C CA . PRO A 1 125 ? 12.822 3.951 -7.041 1.00 85.94 125 PRO A CA 1
ATOM 954 C C . PRO A 1 125 ? 12.135 5.258 -7.474 1.00 85.94 125 PRO A C 1
ATOM 956 O O . PRO A 1 125 ? 11.533 5.951 -6.651 1.00 85.94 125 PRO A O 1
ATOM 959 N N . ILE A 1 126 ? 12.181 5.604 -8.768 1.00 89.44 126 ILE A N 1
ATOM 960 C CA . ILE A 1 126 ? 11.443 6.748 -9.318 1.00 89.44 126 ILE A CA 1
ATOM 961 C C . ILE A 1 126 ? 9.939 6.461 -9.261 1.00 89.44 126 ILE A C 1
ATOM 963 O O . ILE A 1 126 ? 9.170 7.341 -8.875 1.00 89.44 126 ILE A O 1
ATOM 967 N N . ALA A 1 127 ? 9.523 5.226 -9.568 1.00 90.50 127 ALA A N 1
ATOM 968 C CA . ALA A 1 127 ? 8.121 4.814 -9.471 1.00 90.50 127 ALA A CA 1
ATOM 969 C C . ALA A 1 127 ? 7.645 4.837 -8.023 1.00 90.50 127 ALA A C 1
ATOM 971 O O . ALA A 1 127 ? 6.592 5.405 -7.744 1.00 90.50 127 ALA A O 1
ATOM 972 N N . GLU A 1 128 ? 8.445 4.299 -7.098 1.00 88.38 128 GLU A N 1
ATOM 973 C CA . GLU A 1 128 ? 8.147 4.344 -5.664 1.00 88.38 128 GLU A CA 1
ATOM 974 C C . GLU A 1 128 ? 7.914 5.788 -5.191 1.00 88.38 128 GLU A C 1
ATOM 976 O O . GLU A 1 128 ? 6.878 6.090 -4.593 1.00 88.38 128 GLU A O 1
ATOM 981 N N . LYS A 1 129 ? 8.826 6.712 -5.522 1.00 87.31 129 LYS A N 1
ATOM 982 C CA . LYS A 1 129 ? 8.698 8.130 -5.152 1.00 87.31 129 LYS A CA 1
ATOM 983 C C . LYS A 1 129 ? 7.485 8.807 -5.797 1.00 87.31 129 LYS A C 1
ATOM 985 O O . LYS A 1 129 ? 6.804 9.604 -5.143 1.00 87.31 129 LYS A O 1
ATOM 990 N N . ALA A 1 130 ? 7.222 8.525 -7.071 1.00 89.38 130 ALA A N 1
ATOM 991 C CA . ALA A 1 130 ? 6.089 9.093 -7.794 1.00 89.38 130 ALA A CA 1
ATOM 992 C C . ALA A 1 130 ? 4.753 8.601 -7.214 1.00 89.38 130 ALA A C 1
ATOM 994 O O . ALA A 1 130 ? 3.863 9.416 -6.968 1.00 89.38 130 ALA A O 1
ATOM 995 N N . VAL A 1 131 ? 4.642 7.307 -6.890 1.00 91.12 131 VAL A N 1
ATOM 996 C CA . VAL A 1 131 ? 3.478 6.734 -6.196 1.00 91.12 131 VAL A CA 1
ATOM 997 C C . VAL A 1 131 ? 3.300 7.370 -4.817 1.00 91.12 131 VAL A C 1
ATOM 999 O O . VAL A 1 131 ? 2.197 7.815 -4.508 1.00 91.12 131 VAL A O 1
ATOM 1002 N N . ALA A 1 132 ? 4.370 7.516 -4.025 1.00 87.56 132 ALA A N 1
ATOM 1003 C CA . ALA A 1 132 ? 4.330 8.226 -2.736 1.00 87.56 132 ALA A CA 1
ATOM 1004 C C . ALA A 1 132 ? 3.700 9.615 -2.859 1.00 87.56 132 ALA A C 1
ATOM 1006 O O . ALA A 1 132 ? 2.835 10.003 -2.075 1.00 87.56 132 ALA A O 1
ATOM 1007 N N . SER A 1 133 ? 4.159 10.354 -3.869 1.00 86.50 133 SER A N 1
ATOM 1008 C CA . SER A 1 133 ? 3.757 11.735 -4.108 1.00 86.50 133 SER A CA 1
ATOM 1009 C C . SER A 1 133 ? 2.287 11.809 -4.515 1.00 86.50 133 SER A C 1
ATOM 1011 O O . SER A 1 133 ? 1.568 12.676 -4.026 1.00 86.50 133 SER A O 1
ATOM 1013 N N . GLN A 1 134 ? 1.819 10.873 -5.348 1.00 88.38 134 GLN A N 1
ATOM 1014 C CA . GLN A 1 134 ? 0.403 10.780 -5.704 1.00 88.38 134 GLN A CA 1
ATOM 1015 C C . GLN A 1 134 ? -0.465 10.454 -4.486 1.00 88.38 134 GLN A C 1
ATOM 1017 O O . GLN A 1 134 ? -1.468 11.128 -4.265 1.00 88.38 134 GLN A O 1
ATOM 1022 N N . ILE A 1 135 ? -0.057 9.500 -3.640 1.00 88.06 135 ILE A N 1
ATOM 1023 C CA . ILE A 1 135 ? -0.802 9.178 -2.412 1.00 88.06 135 ILE A CA 1
ATOM 1024 C C . ILE A 1 135 ? -0.898 10.414 -1.505 1.00 88.06 135 ILE A C 1
ATOM 1026 O O . ILE A 1 135 ? -1.995 10.747 -1.059 1.00 88.06 135 ILE A O 1
ATOM 1030 N N . ALA A 1 136 ? 0.205 11.143 -1.295 1.00 84.69 136 ALA A N 1
ATOM 1031 C CA . ALA A 1 136 ? 0.227 12.372 -0.493 1.00 84.69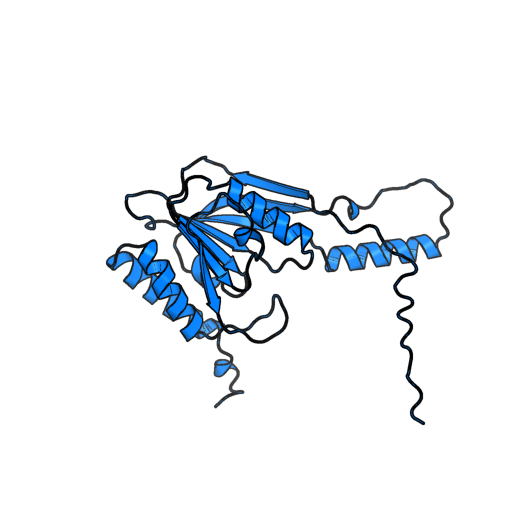 136 ALA A CA 1
ATOM 1032 C C . ALA A 1 136 ? -0.752 13.452 -0.999 1.00 84.69 136 ALA A C 1
ATOM 1034 O O . ALA A 1 136 ? -1.341 14.184 -0.203 1.00 84.69 136 ALA A O 1
ATOM 1035 N N . VAL A 1 137 ? -0.950 13.545 -2.319 1.00 85.12 137 VAL A N 1
ATOM 1036 C CA . VAL A 1 137 ? -1.877 14.503 -2.944 1.00 85.12 137 VAL A CA 1
ATOM 1037 C C . VAL A 1 137 ? -3.342 14.068 -2.825 1.00 85.12 137 VAL A C 1
ATOM 1039 O O . VAL A 1 137 ? -4.215 14.933 -2.805 1.00 85.12 137 VAL A O 1
ATOM 1042 N N . LEU A 1 138 ? -3.628 12.767 -2.709 1.00 84.06 138 LEU A N 1
ATOM 1043 C CA . LEU A 1 138 ? -5.000 12.244 -2.630 1.00 84.06 138 LEU A CA 1
ATOM 1044 C C . LEU A 1 138 ? -5.705 12.556 -1.304 1.00 84.06 138 LEU A C 1
ATOM 1046 O O . LEU A 1 138 ? -6.930 12.653 -1.272 1.00 84.06 138 LEU A O 1
ATOM 1050 N N . ALA A 1 139 ? -4.957 12.716 -0.212 1.00 82.50 139 ALA A N 1
ATOM 1051 C CA . ALA A 1 139 ? -5.521 12.901 1.124 1.00 82.50 139 ALA A CA 1
ATOM 1052 C C . ALA A 1 139 ? -4.882 14.082 1.886 1.00 82.50 139 ALA A C 1
ATOM 1054 O O . ALA A 1 139 ? -4.410 13.916 3.011 1.00 82.50 139 ALA A O 1
ATOM 1055 N N . PRO A 1 140 ? -4.883 15.305 1.324 1.00 78.12 140 PRO A N 1
ATOM 1056 C CA . PRO A 1 140 ? -4.141 16.438 1.882 1.00 78.12 140 PRO A CA 1
ATOM 1057 C C . PRO A 1 140 ? -4.673 16.903 3.246 1.00 78.12 140 PRO A C 1
ATOM 1059 O O . PRO A 1 140 ? -3.970 17.588 3.978 1.00 78.12 140 PRO A O 1
ATOM 1062 N N . SER A 1 141 ? -5.920 16.557 3.578 1.00 79.38 141 SER A N 1
ATOM 1063 C CA . SER A 1 141 ? -6.589 16.908 4.834 1.00 79.38 141 SER A CA 1
ATOM 1064 C C . SER A 1 141 ? -6.596 15.778 5.866 1.00 79.38 141 SER A C 1
ATOM 1066 O O . SER A 1 141 ? -7.297 15.896 6.873 1.00 79.38 141 SER A O 1
ATOM 1068 N N . ALA A 1 142 ? -5.907 14.664 5.602 1.00 83.69 142 ALA A N 1
ATOM 1069 C CA . ALA A 1 142 ? -5.882 13.547 6.536 1.00 83.69 142 ALA A CA 1
ATOM 1070 C C . ALA A 1 142 ? -5.198 13.942 7.844 1.00 83.69 142 ALA A C 1
ATOM 1072 O O . ALA A 1 142 ? -4.140 14.569 7.845 1.00 83.69 142 ALA A O 1
ATOM 1073 N N . LYS A 1 143 ? -5.831 13.566 8.959 1.00 81.75 143 LYS A N 1
ATOM 1074 C CA . LYS A 1 143 ? -5.375 13.894 10.313 1.00 81.75 143 LYS A CA 1
ATOM 1075 C C . LYS A 1 143 ? -4.180 13.051 10.723 1.00 81.75 143 LYS A C 1
ATOM 1077 O O . LYS A 1 143 ? -3.320 13.545 11.433 1.00 81.75 143 LYS A O 1
ATOM 1082 N N . SER A 1 144 ? -4.143 11.789 10.301 1.00 84.19 144 SER A N 1
ATOM 1083 C CA . SER A 1 144 ? -2.997 10.924 10.551 1.00 84.19 144 SER A CA 1
ATOM 1084 C C . SER A 1 144 ? -2.698 10.009 9.375 1.00 84.19 144 SER A C 1
ATOM 1086 O O . SER A 1 144 ? -3.584 9.586 8.621 1.00 84.19 144 SER A O 1
ATOM 1088 N N . TRP A 1 145 ? -1.409 9.723 9.240 1.00 87.50 145 TRP A N 1
ATOM 1089 C CA . TRP A 1 145 ? -0.845 8.856 8.223 1.00 87.50 145 TRP A CA 1
ATOM 1090 C C . TRP A 1 145 ? -0.148 7.697 8.905 1.00 87.50 145 TRP A C 1
ATOM 1092 O O . TRP A 1 145 ? 0.692 7.909 9.772 1.00 87.50 145 TRP A O 1
ATOM 1102 N N . ILE A 1 146 ? -0.492 6.476 8.520 1.00 87.94 146 ILE A N 1
ATOM 1103 C CA . ILE A 1 146 ? 0.070 5.265 9.104 1.00 87.94 146 ILE A CA 1
ATOM 1104 C C . ILE A 1 146 ? 0.680 4.439 7.979 1.00 87.94 146 ILE A C 1
ATOM 1106 O O . ILE A 1 146 ? -0.033 3.941 7.109 1.00 87.94 146 ILE A O 1
ATOM 1110 N N . ALA A 1 147 ? 2.000 4.293 7.986 1.00 87.56 147 ALA A N 1
ATOM 1111 C CA . ALA A 1 147 ? 2.726 3.486 7.014 1.00 87.56 147 ALA A CA 1
ATOM 1112 C C . ALA A 1 147 ? 3.362 2.275 7.704 1.00 87.56 147 ALA A C 1
ATOM 1114 O O . ALA A 1 147 ? 4.025 2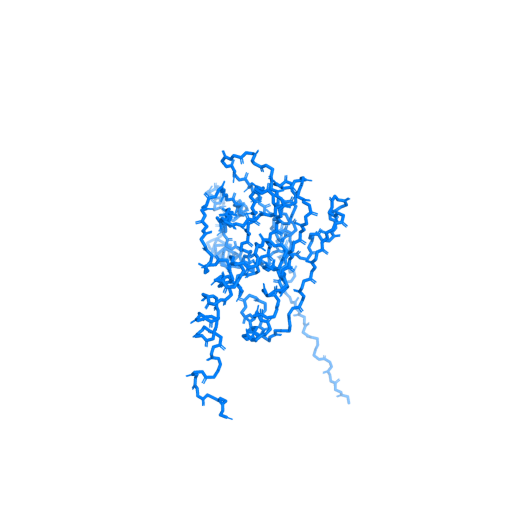.410 8.733 1.00 87.56 147 ALA A O 1
ATOM 1115 N N . LEU A 1 148 ? 3.173 1.088 7.129 1.00 85.62 148 LEU A N 1
ATOM 1116 C CA . LEU A 1 148 ? 3.836 -0.140 7.570 1.00 85.62 148 LEU A CA 1
ATOM 1117 C C . LEU A 1 148 ? 5.059 -0.395 6.689 1.00 85.62 148 LEU A C 1
ATOM 1119 O O . LEU A 1 148 ? 4.946 -0.354 5.471 1.00 85.62 148 LEU A O 1
ATOM 1123 N N . SER A 1 149 ? 6.231 -0.644 7.264 1.00 78.56 149 SER A N 1
ATOM 1124 C CA . SER A 1 149 ? 7.459 -0.913 6.498 1.00 78.56 149 SER A CA 1
ATOM 1125 C C . SER A 1 149 ? 7.622 -2.413 6.209 1.00 78.56 149 SER A C 1
ATOM 1127 O O . SER A 1 149 ? 7.277 -3.191 7.099 1.00 78.56 149 SER A O 1
ATOM 1129 N N . PRO A 1 150 ? 8.156 -2.852 5.046 1.00 62.69 150 PRO A N 1
ATOM 1130 C CA . PRO A 1 150 ? 8.854 -2.075 4.013 1.00 62.69 150 PRO A CA 1
ATOM 1131 C C . PRO A 1 150 ? 7.897 -1.494 2.968 1.00 62.69 150 PRO A C 1
ATOM 1133 O O . PRO A 1 150 ? 7.540 -2.148 1.995 1.00 62.69 150 PRO A O 1
ATOM 1136 N N . SER A 1 151 ? 7.465 -0.250 3.163 1.00 61.91 151 SER A N 1
ATOM 1137 C CA . SER A 1 151 ? 6.663 0.500 2.196 1.00 61.91 151 SER A CA 1
ATOM 1138 C C . SER A 1 151 ? 7.280 1.871 1.948 1.00 61.91 151 SER A C 1
ATOM 1140 O O . SER A 1 151 ? 8.323 2.214 2.501 1.00 61.91 151 SER A O 1
ATOM 1142 N N . VAL A 1 152 ? 6.621 2.613 1.065 1.00 60.31 152 VAL A N 1
ATOM 1143 C CA . VAL A 1 152 ? 7.071 3.823 0.384 1.00 60.31 152 VAL A CA 1
ATOM 1144 C C . VAL A 1 152 ? 7.858 4.778 1.290 1.00 60.31 152 VAL A C 1
ATOM 1146 O O . VAL A 1 152 ? 7.302 5.625 1.993 1.00 60.31 152 VAL A O 1
ATOM 1149 N N . SER A 1 153 ? 9.184 4.679 1.211 1.00 55.94 153 SER A N 1
ATOM 1150 C CA . SER A 1 153 ? 10.144 5.446 2.022 1.00 55.94 153 SER A CA 1
ATOM 1151 C C . SER A 1 153 ? 10.061 6.962 1.773 1.00 55.94 153 SER A C 1
ATOM 1153 O O . SER A 1 153 ? 10.421 7.789 2.619 1.00 55.94 153 SER A O 1
ATOM 1155 N N . ALA A 1 154 ? 9.532 7.338 0.606 1.00 58.12 154 ALA A N 1
ATOM 1156 C CA . ALA A 1 154 ? 9.447 8.709 0.123 1.00 58.12 154 ALA A CA 1
ATOM 1157 C C . ALA A 1 154 ? 8.320 9.553 0.745 1.00 58.12 154 ALA A C 1
ATOM 1159 O O . ALA A 1 154 ? 8.347 10.774 0.581 1.00 58.12 154 ALA A O 1
ATOM 1160 N N . LEU A 1 155 ? 7.374 8.958 1.484 1.00 62.03 155 LEU A N 1
ATOM 1161 C CA . LEU A 1 155 ? 6.322 9.721 2.181 1.00 62.03 155 LEU A CA 1
ATOM 1162 C C . LEU A 1 155 ? 6.910 10.693 3.214 1.00 62.03 155 LEU A C 1
ATOM 1164 O O . LEU A 1 155 ? 6.404 11.796 3.382 1.00 62.03 155 LEU A O 1
ATOM 1168 N N . SER A 1 156 ? 8.038 10.328 3.831 1.00 56.78 156 SER A N 1
ATOM 1169 C CA . SER A 1 156 ? 8.748 11.146 4.827 1.00 56.78 156 SER A CA 1
ATOM 1170 C C . SER A 1 156 ? 9.266 12.495 4.303 1.00 56.78 156 SER A C 1
ATOM 1172 O O . SER A 1 156 ? 9.605 13.363 5.101 1.00 56.78 156 SER A O 1
ATOM 1174 N N . LYS A 1 157 ? 9.343 12.686 2.976 1.00 54.97 157 LYS A N 1
ATOM 1175 C CA . LYS A 1 157 ? 9.843 13.920 2.339 1.00 54.97 157 LYS A CA 1
ATOM 1176 C C . LYS A 1 157 ? 8.737 14.873 1.893 1.00 54.97 157 LYS A C 1
ATOM 1178 O O . LYS A 1 157 ? 9.035 15.926 1.334 1.00 54.97 157 LYS A O 1
ATOM 1183 N N . ALA A 1 158 ? 7.472 14.505 2.068 1.00 56.00 158 ALA A N 1
ATOM 1184 C CA . ALA A 1 158 ? 6.382 15.422 1.796 1.00 56.00 158 ALA A CA 1
ATOM 1185 C C . ALA A 1 158 ? 6.249 16.378 2.991 1.00 56.00 158 ALA A C 1
ATOM 1187 O O . ALA A 1 158 ? 5.646 16.012 3.995 1.00 56.00 158 ALA A O 1
ATOM 1188 N N . ASP A 1 159 ? 6.735 17.618 2.852 1.00 52.22 159 ASP A N 1
ATOM 1189 C CA . ASP A 1 159 ? 6.626 18.726 3.833 1.00 52.22 159 ASP A CA 1
ATOM 1190 C C . ASP A 1 159 ? 5.181 19.037 4.306 1.00 52.22 159 ASP A C 1
ATOM 1192 O O . ASP A 1 159 ? 4.947 19.958 5.083 1.00 52.22 159 ASP A O 1
ATOM 1196 N N . LYS A 1 160 ? 4.184 18.300 3.804 1.00 53.09 160 LYS A N 1
ATOM 1197 C CA . LYS A 1 160 ? 2.754 18.431 4.104 1.00 53.09 160 LYS A CA 1
ATOM 1198 C C . LYS A 1 160 ? 2.231 17.386 5.092 1.00 53.09 160 LYS A C 1
ATOM 1200 O O . LYS A 1 160 ? 1.066 17.462 5.472 1.00 53.09 160 LYS A O 1
ATOM 1205 N N . LEU A 1 161 ? 3.045 16.407 5.480 1.00 61.06 161 LEU A N 1
ATOM 1206 C CA . LEU A 1 161 ? 2.635 15.321 6.365 1.00 61.06 161 LEU A CA 1
ATOM 1207 C C . LEU A 1 161 ? 3.174 15.575 7.775 1.00 61.06 161 LEU A C 1
ATOM 1209 O O . LEU A 1 161 ? 4.245 15.103 8.137 1.00 61.06 161 LEU A O 1
ATOM 1213 N N . ASN A 1 162 ? 2.433 16.364 8.556 1.00 56.62 162 ASN A N 1
ATOM 1214 C CA . ASN A 1 162 ? 2.863 16.774 9.897 1.00 56.62 162 ASN A CA 1
ATOM 1215 C C . ASN A 1 162 ? 2.850 15.619 10.918 1.00 56.62 162 ASN A C 1
ATOM 1217 O O . ASN A 1 162 ? 3.645 15.650 11.848 1.00 56.62 162 ASN A O 1
ATOM 1221 N N . ASP A 1 163 ? 2.008 14.596 10.712 1.00 68.00 163 ASP A N 1
ATOM 1222 C CA . ASP A 1 163 ? 1.850 13.446 11.613 1.00 68.00 163 ASP A CA 1
ATOM 1223 C C . ASP A 1 163 ? 1.863 12.117 10.830 1.00 68.00 163 ASP A C 1
ATOM 1225 O O . ASP A 1 163 ? 0.822 11.613 10.390 1.00 68.00 163 ASP A O 1
ATOM 1229 N N . ILE A 1 164 ? 3.062 11.546 10.645 1.00 73.31 164 ILE A N 1
ATOM 1230 C CA . ILE A 1 164 ? 3.257 10.194 10.096 1.00 73.31 164 ILE A CA 1
ATOM 1231 C C . ILE A 1 164 ? 3.677 9.238 11.216 1.00 73.31 164 ILE A C 1
ATOM 1233 O O . ILE A 1 164 ? 4.772 9.349 11.765 1.00 73.31 164 ILE A O 1
ATOM 1237 N N . GLY A 1 165 ? 2.842 8.239 11.491 1.00 76.12 165 GLY A N 1
ATOM 1238 C CA . GLY A 1 165 ? 3.229 7.035 12.216 1.00 76.12 165 GLY A CA 1
ATOM 1239 C C . GLY A 1 165 ? 3.858 6.023 11.259 1.00 76.12 165 GLY A C 1
ATOM 1240 O O . GLY A 1 165 ? 3.184 5.497 10.374 1.00 76.12 165 GLY A O 1
ATOM 1241 N N . LEU A 1 166 ? 5.149 5.737 11.430 1.00 80.19 166 LEU A N 1
ATOM 1242 C CA . LEU A 1 166 ? 5.839 4.666 10.710 1.00 80.19 166 LEU A CA 1
ATOM 1243 C C . LEU A 1 166 ? 6.043 3.476 11.647 1.00 80.19 166 LEU A C 1
ATOM 1245 O O . LEU A 1 166 ? 6.742 3.590 12.653 1.00 80.19 166 LEU A O 1
ATOM 1249 N N . LEU A 1 167 ? 5.478 2.326 11.288 1.00 82.06 167 LEU A N 1
ATOM 1250 C CA . LEU A 1 167 ? 5.705 1.069 11.997 1.00 82.06 167 LEU A CA 1
ATOM 1251 C C . LEU A 1 167 ? 6.616 0.188 11.145 1.00 82.06 167 LEU A C 1
ATOM 1253 O O . LEU A 1 167 ? 6.205 -0.361 10.120 1.00 82.06 167 LEU A O 1
ATOM 1257 N N . ALA A 1 168 ? 7.877 0.085 11.559 1.00 83.12 168 ALA A N 1
ATOM 1258 C CA . ALA A 1 168 ? 8.855 -0.776 10.915 1.00 83.12 168 ALA A CA 1
ATOM 1259 C C . ALA A 1 168 ? 8.852 -2.158 11.565 1.00 83.12 168 ALA A C 1
ATOM 1261 O O . ALA A 1 168 ? 9.108 -2.293 12.759 1.00 83.12 168 ALA A O 1
ATOM 1262 N N . LEU A 1 169 ? 8.547 -3.176 10.765 1.00 83.06 169 LEU A N 1
ATOM 1263 C CA . LEU A 1 169 ? 8.472 -4.559 11.209 1.00 83.06 169 LEU A CA 1
ATOM 1264 C C . LEU A 1 169 ? 9.736 -5.297 10.786 1.00 83.06 169 LEU A C 1
ATOM 1266 O O . LEU A 1 169 ? 10.198 -5.156 9.652 1.00 83.06 169 LEU A O 1
ATOM 1270 N N . ASN A 1 170 ? 10.281 -6.105 11.694 1.00 81.56 170 ASN A N 1
ATOM 1271 C CA . ASN A 1 170 ? 11.357 -7.016 11.336 1.00 81.56 170 ASN A CA 1
ATOM 1272 C C . ASN A 1 170 ? 10.843 -8.010 10.296 1.00 81.56 170 ASN A C 1
ATOM 1274 O O . ASN A 1 170 ? 9.762 -8.587 10.438 1.00 81.56 170 ASN A O 1
ATOM 1278 N N . SER A 1 171 ? 11.632 -8.190 9.246 1.00 83.50 171 SER A N 1
ATOM 1279 C CA . SER A 1 171 ? 11.313 -9.106 8.167 1.00 83.50 171 SER A CA 1
ATOM 1280 C C . SER A 1 171 ? 12.584 -9.703 7.577 1.00 83.50 171 SER A C 1
ATOM 1282 O O . SER A 1 171 ? 13.658 -9.106 7.662 1.00 83.50 171 SER A O 1
ATOM 1284 N N . GLU A 1 172 ? 12.461 -10.900 7.013 1.00 79.31 172 GLU A N 1
ATOM 1285 C CA . GLU A 1 172 ? 13.561 -11.624 6.376 1.00 79.31 172 GLU A CA 1
ATOM 1286 C C . GLU A 1 172 ? 13.243 -11.906 4.908 1.00 79.31 172 GLU A C 1
ATOM 1288 O O . GLU A 1 172 ? 12.094 -12.155 4.553 1.00 79.31 172 GLU A O 1
ATOM 1293 N N . GLY A 1 173 ? 14.266 -11.955 4.057 1.00 82.81 173 GLY A N 1
ATOM 1294 C CA . GLY A 1 173 ? 14.120 -12.290 2.640 1.00 82.81 173 GLY A CA 1
ATOM 1295 C C . GLY A 1 173 ? 14.488 -11.141 1.706 1.00 82.81 173 GLY A C 1
ATOM 1296 O O . GLY A 1 173 ? 15.010 -10.112 2.125 1.00 82.81 173 GLY A O 1
ATOM 1297 N N . HIS A 1 174 ? 14.259 -11.362 0.414 1.00 79.19 174 HIS A N 1
ATOM 1298 C CA . HIS A 1 174 ? 14.525 -10.366 -0.622 1.00 79.19 174 HIS A CA 1
ATOM 1299 C C . HIS A 1 174 ? 13.379 -9.345 -0.689 1.00 79.19 174 HIS A C 1
ATOM 1301 O O . HIS A 1 174 ? 12.238 -9.724 -0.410 1.00 79.19 174 HIS A O 1
ATOM 1307 N N . PRO A 1 175 ? 13.645 -8.093 -1.112 1.00 79.69 175 PRO A N 1
ATOM 1308 C CA . PRO A 1 175 ? 12.603 -7.094 -1.311 1.00 79.69 175 PRO A CA 1
ATOM 1309 C C . PRO A 1 175 ? 11.436 -7.598 -2.176 1.00 79.69 175 PRO A C 1
ATOM 1311 O O . PRO A 1 175 ? 11.657 -8.184 -3.237 1.00 79.69 175 PRO A O 1
ATOM 1314 N N . GLY A 1 176 ? 10.201 -7.403 -1.711 1.00 78.44 176 GLY A N 1
ATOM 1315 C CA . GLY A 1 176 ? 8.971 -7.914 -2.335 1.00 78.44 176 GLY A CA 1
ATOM 1316 C C . GLY A 1 176 ? 8.608 -9.367 -2.009 1.00 78.44 176 GLY A C 1
ATOM 1317 O O . GLY A 1 176 ? 7.518 -9.816 -2.366 1.00 78.44 176 GLY A O 1
ATOM 1318 N N . PHE A 1 177 ? 9.484 -10.095 -1.316 1.00 81.25 177 PHE A N 1
ATOM 1319 C CA . PHE A 1 177 ? 9.272 -11.471 -0.855 1.00 81.25 177 PHE A CA 1
ATOM 1320 C C . PHE A 1 177 ? 9.574 -11.616 0.639 1.00 81.25 177 PHE A C 1
ATOM 1322 O O . PHE A 1 177 ? 9.916 -12.704 1.116 1.00 81.25 177 PHE A O 1
ATOM 1329 N N . GLU A 1 178 ? 9.487 -10.509 1.373 1.00 83.06 178 GLU A N 1
ATOM 1330 C CA . GLU A 1 178 ? 9.792 -10.471 2.788 1.00 83.06 178 GLU A CA 1
ATOM 1331 C C . GLU A 1 178 ? 8.794 -11.313 3.584 1.00 83.06 178 GLU A C 1
ATOM 1333 O O . GLU A 1 178 ? 7.576 -11.269 3.384 1.00 83.06 178 GLU A O 1
ATOM 1338 N N . LYS A 1 179 ? 9.328 -12.063 4.541 1.00 84.06 179 LYS A N 1
ATOM 1339 C CA . LYS A 1 179 ? 8.571 -12.796 5.546 1.00 84.06 179 LYS A CA 1
ATOM 1340 C C . LYS A 1 179 ? 8.541 -11.954 6.806 1.00 84.06 179 LYS A C 1
ATOM 1342 O O . LYS A 1 179 ? 9.579 -11.719 7.420 1.00 84.06 179 LYS A O 1
ATOM 1347 N N . VAL A 1 180 ? 7.351 -11.499 7.172 1.00 84.62 180 VAL A N 1
ATOM 1348 C CA . VAL A 1 180 ? 7.101 -10.773 8.421 1.00 84.62 180 VAL A CA 1
ATOM 1349 C C . VAL A 1 180 ? 6.523 -11.756 9.427 1.00 84.62 180 VAL A C 1
ATOM 1351 O O . VAL A 1 180 ? 5.694 -12.585 9.057 1.00 84.62 180 VAL A O 1
ATOM 1354 N N . ASP A 1 181 ? 6.933 -11.680 10.688 1.00 86.00 181 ASP A N 1
ATOM 1355 C CA . ASP A 1 181 ? 6.358 -12.535 11.723 1.00 86.00 181 ASP A CA 1
ATOM 1356 C C . ASP A 1 181 ? 4.856 -12.251 11.942 1.00 86.00 181 ASP A C 1
ATOM 1358 O O . ASP A 1 181 ? 4.384 -11.115 11.844 1.00 86.00 181 ASP A O 1
ATOM 1362 N N . ALA A 1 182 ? 4.082 -13.306 12.209 1.00 87.00 182 ALA A N 1
ATOM 1363 C CA . ALA A 1 182 ? 2.636 -13.206 12.388 1.00 87.00 182 ALA A CA 1
ATOM 1364 C C . ALA A 1 182 ? 2.255 -12.362 13.610 1.00 87.00 182 ALA A C 1
ATOM 1366 O O . ALA A 1 182 ? 1.300 -11.586 13.526 1.00 87.00 182 ALA A O 1
ATOM 1367 N N . ASP A 1 183 ? 2.979 -12.502 14.720 1.00 88.44 183 ASP A N 1
ATOM 1368 C CA . ASP A 1 183 ? 2.691 -11.739 15.931 1.00 88.44 183 ASP A CA 1
ATOM 1369 C C . ASP A 1 183 ? 3.126 -10.278 15.747 1.00 88.44 183 ASP A C 1
ATOM 1371 O O . ASP A 1 183 ? 2.368 -9.376 16.093 1.00 88.44 183 ASP A O 1
ATOM 1375 N N . ALA A 1 184 ? 4.231 -10.026 15.037 1.00 88.12 184 ALA A N 1
ATOM 1376 C CA . ALA A 1 184 ? 4.619 -8.669 14.644 1.00 88.12 184 ALA A CA 1
ATOM 1377 C C . ALA A 1 184 ? 3.527 -7.958 13.808 1.00 88.12 184 ALA A C 1
ATOM 1379 O O . ALA A 1 184 ? 3.180 -6.807 14.084 1.00 88.12 184 ALA A O 1
ATOM 1380 N N . ILE A 1 185 ? 2.918 -8.648 12.828 1.00 89.88 185 ILE A N 1
ATOM 1381 C CA . ILE A 1 185 ? 1.760 -8.114 12.082 1.00 89.88 185 ILE A CA 1
ATOM 1382 C C . ILE A 1 185 ? 0.590 -7.810 13.027 1.00 89.88 185 ILE A C 1
ATOM 1384 O O . ILE A 1 185 ? -0.058 -6.768 12.885 1.00 89.88 185 ILE A O 1
ATOM 1388 N N . MET A 1 186 ? 0.291 -8.708 13.969 1.00 92.38 186 MET A N 1
ATOM 1389 C CA . MET A 1 186 ? -0.816 -8.531 14.915 1.00 92.38 186 MET A CA 1
ATOM 1390 C C . MET A 1 186 ? -0.597 -7.340 15.853 1.00 92.38 186 MET A C 1
ATOM 1392 O O . MET A 1 186 ? -1.540 -6.578 16.085 1.00 92.38 186 MET A O 1
ATOM 1396 N N . ASP A 1 187 ? 0.625 -7.149 16.341 1.00 91.06 187 ASP A N 1
ATOM 1397 C CA . ASP A 1 187 ? 0.991 -6.047 17.230 1.00 91.06 187 ASP A CA 1
ATOM 1398 C C . ASP A 1 187 ? 0.902 -4.707 16.499 1.00 91.06 187 ASP A C 1
ATOM 1400 O O . ASP A 1 187 ? 0.161 -3.819 16.926 1.00 91.06 187 ASP A O 1
ATOM 1404 N N . ALA A 1 188 ? 1.540 -4.588 15.327 1.00 90.06 188 ALA A N 1
ATOM 1405 C CA . ALA A 1 188 ? 1.438 -3.374 14.516 1.00 90.06 188 ALA A CA 1
ATOM 1406 C C . ALA A 1 188 ? -0.018 -3.059 14.163 1.00 90.06 188 ALA A C 1
ATOM 1408 O O . ALA A 1 188 ? -0.459 -1.916 14.274 1.00 90.06 188 ALA A O 1
ATOM 1409 N N . THR A 1 189 ? -0.802 -4.075 13.797 1.00 91.31 189 THR A N 1
ATOM 1410 C CA . THR A 1 189 ? -2.213 -3.860 13.466 1.00 91.31 189 THR A CA 1
ATOM 1411 C C . THR A 1 189 ? -3.046 -3.466 14.685 1.00 91.31 189 THR A C 1
ATOM 1413 O O . THR A 1 189 ? -4.021 -2.731 14.544 1.00 91.31 189 THR A O 1
ATOM 1416 N N . THR A 1 190 ? -2.678 -3.903 15.889 1.00 93.00 190 THR A N 1
ATOM 1417 C CA . THR A 1 190 ? -3.355 -3.490 17.125 1.00 93.00 190 THR A CA 1
ATOM 1418 C C . THR A 1 190 ? -3.201 -1.992 17.373 1.00 93.00 190 THR A C 1
ATOM 1420 O O . THR A 1 190 ? -4.179 -1.358 17.786 1.00 93.00 190 THR A O 1
ATOM 1423 N N . GLU A 1 191 ? -2.034 -1.429 17.062 1.00 90.38 191 GLU A N 1
ATOM 1424 C CA . GLU A 1 191 ? -1.793 0.017 17.095 1.00 90.38 191 GLU A CA 1
ATOM 1425 C C . GLU A 1 191 ? -2.580 0.728 15.986 1.00 90.38 191 GLU A C 1
ATOM 1427 O O . GLU A 1 191 ? -3.425 1.576 16.276 1.00 90.38 191 GLU A O 1
ATOM 1432 N N . VAL A 1 192 ? -2.426 0.299 14.723 1.00 88.88 192 VAL A N 1
ATOM 1433 C CA . VAL A 1 192 ? -3.132 0.911 13.576 1.00 88.88 192 VAL A CA 1
ATOM 1434 C C . VAL A 1 192 ? -4.651 0.910 13.776 1.00 88.88 192 VAL A C 1
ATOM 1436 O O . VAL A 1 192 ? -5.320 1.916 13.547 1.00 88.88 192 VAL A O 1
ATOM 1439 N N . PHE A 1 193 ? -5.218 -0.212 14.224 1.00 91.12 193 PHE A N 1
ATOM 1440 C CA . PHE A 1 193 ? -6.658 -0.340 14.443 1.00 91.12 193 PHE A CA 1
ATOM 1441 C C . PHE A 1 193 ? -7.133 0.414 15.687 1.00 91.12 193 PHE A C 1
ATOM 1443 O O . PHE A 1 193 ? -8.316 0.728 15.775 1.00 91.12 193 PHE A O 1
ATOM 1450 N N . GLY A 1 194 ? -6.240 0.713 16.637 1.00 88.31 194 GLY A N 1
ATOM 1451 C CA . GLY A 1 194 ? -6.531 1.594 17.769 1.00 88.31 194 GLY A CA 1
ATOM 1452 C C . GLY A 1 194 ? -6.843 3.026 17.350 1.00 88.31 194 GLY A C 1
ATOM 1453 O O . GLY A 1 194 ? -7.716 3.643 17.949 1.00 88.31 194 GLY A O 1
ATOM 1454 N N . GLU A 1 195 ? -6.183 3.509 16.301 1.00 86.12 195 GLU A N 1
ATOM 1455 C CA . GLU A 1 195 ? -6.355 4.877 15.805 1.00 86.12 195 GLU A CA 1
ATOM 1456 C C . GLU A 1 195 ? -7.602 5.049 14.929 1.00 86.12 195 GLU A C 1
ATOM 1458 O O . GLU A 1 195 ? -8.259 6.093 14.944 1.00 86.12 195 GLU A O 1
ATOM 1463 N N . ILE A 1 196 ? -7.947 4.021 14.148 1.00 88.25 196 ILE A N 1
ATOM 1464 C CA . ILE A 1 196 ? -8.967 4.141 13.094 1.00 88.25 196 ILE A CA 1
ATOM 1465 C C . ILE A 1 196 ? -10.323 3.523 13.452 1.00 88.25 196 ILE A C 1
ATOM 1467 O O . ILE A 1 196 ? -11.304 3.824 12.776 1.00 88.25 196 ILE A O 1
ATOM 1471 N N . PHE A 1 197 ? -10.404 2.644 14.453 1.00 89.50 197 PHE A N 1
ATOM 1472 C CA . PHE A 1 197 ? -11.646 1.963 14.827 1.00 89.50 197 PHE A CA 1
ATOM 1473 C C . PHE A 1 197 ? -12.059 2.293 16.258 1.00 89.50 197 PHE A C 1
ATOM 1475 O O . PHE A 1 197 ? -11.227 2.450 17.149 1.00 89.50 197 PHE A O 1
ATOM 1482 N N . ASP A 1 198 ? -13.369 2.296 16.512 1.00 89.75 198 ASP A N 1
ATOM 1483 C CA . ASP A 1 198 ? -13.871 2.250 17.880 1.00 89.75 198 ASP A CA 1
ATOM 1484 C C . ASP A 1 198 ? -13.521 0.896 18.542 1.00 89.75 198 ASP A C 1
ATOM 1486 O O . ASP A 1 198 ? -13.305 -0.105 17.847 1.00 89.75 198 ASP A O 1
ATOM 1490 N N . PRO A 1 199 ? -13.502 0.805 19.887 1.00 89.81 199 PRO A N 1
ATOM 1491 C CA . PRO A 1 199 ? -13.073 -0.409 20.584 1.00 89.81 199 PRO A CA 1
ATOM 1492 C C . PRO A 1 199 ? -13.819 -1.688 20.173 1.00 89.81 199 PRO A C 1
ATOM 1494 O O . PRO A 1 199 ? -13.226 -2.771 20.166 1.00 89.81 199 PRO A O 1
ATOM 1497 N N . LYS A 1 200 ? -15.108 -1.592 19.809 1.00 89.56 200 LYS A N 1
ATOM 1498 C CA . LYS A 1 200 ? -15.909 -2.758 19.414 1.00 89.56 200 LYS A CA 1
ATOM 1499 C C . LYS A 1 200 ? -15.566 -3.205 17.993 1.00 89.56 200 LYS A C 1
ATOM 1501 O O . LYS A 1 200 ? -15.366 -4.406 17.777 1.00 89.56 200 LYS A O 1
ATOM 1506 N N . ALA A 1 201 ? -15.469 -2.273 17.042 1.00 89.94 201 ALA A N 1
ATOM 1507 C CA . ALA A 1 201 ? -15.045 -2.592 15.678 1.00 89.94 201 ALA A CA 1
ATOM 1508 C C . ALA A 1 201 ? -13.598 -3.105 15.643 1.00 89.94 201 ALA A C 1
ATOM 1510 O O . ALA A 1 201 ? -13.338 -4.127 15.001 1.00 89.94 201 ALA A O 1
ATOM 1511 N N . LYS A 1 202 ? -12.692 -2.494 16.423 1.00 92.19 202 LYS A N 1
ATOM 1512 C CA . LYS A 1 202 ? -11.300 -2.939 16.595 1.00 92.19 202 LYS A CA 1
ATOM 1513 C C . LYS A 1 202 ? -11.229 -4.408 17.004 1.00 92.19 202 LYS A C 1
ATOM 1515 O O . LYS A 1 202 ? -10.553 -5.200 16.351 1.00 92.19 202 LYS A O 1
ATOM 1520 N N . ALA A 1 203 ? -11.944 -4.792 18.064 1.00 92.31 203 ALA A N 1
ATOM 1521 C CA . ALA A 1 203 ? -11.924 -6.166 18.567 1.00 92.31 203 ALA A CA 1
ATOM 1522 C C . ALA A 1 203 ? -12.424 -7.179 17.520 1.00 92.31 203 ALA A C 1
ATOM 1524 O O . ALA A 1 203 ? -11.846 -8.258 17.367 1.00 92.31 203 ALA A O 1
ATOM 1525 N N . SER A 1 204 ? -13.472 -6.823 16.769 1.00 92.06 204 SER A N 1
ATOM 1526 C CA . SER A 1 204 ? -13.997 -7.656 15.680 1.00 92.06 204 SER A CA 1
ATOM 1527 C C . SER A 1 204 ? -12.988 -7.803 14.532 1.00 92.06 204 SER A C 1
ATOM 1529 O O . SER A 1 204 ? -12.706 -8.921 14.090 1.00 92.06 204 SER A O 1
ATOM 1531 N N . ALA A 1 205 ? -12.390 -6.691 14.094 1.00 92.00 205 ALA A N 1
ATOM 1532 C CA . ALA A 1 205 ? -11.406 -6.662 13.016 1.00 92.00 205 ALA A CA 1
ATOM 1533 C C . ALA A 1 205 ? -10.141 -7.460 13.371 1.00 92.00 205 ALA A C 1
ATOM 1535 O O . ALA A 1 205 ? -9.714 -8.308 12.586 1.00 92.00 205 ALA A O 1
ATOM 1536 N N . LEU A 1 206 ? -9.596 -7.280 14.581 1.00 94.00 206 LEU A N 1
ATOM 1537 C CA . LEU A 1 206 ? -8.430 -8.035 15.060 1.00 94.00 206 LEU A CA 1
ATOM 1538 C C . LEU A 1 206 ? -8.716 -9.534 15.170 1.00 94.00 206 LEU A C 1
ATOM 1540 O O . LEU A 1 206 ? -7.874 -10.355 14.806 1.00 94.00 206 LEU A O 1
ATOM 1544 N N . LYS A 1 207 ? -9.918 -9.916 15.619 1.00 93.38 207 LYS A N 1
ATOM 1545 C CA . LYS A 1 207 ? -10.328 -11.326 15.661 1.00 93.38 207 LYS A CA 1
ATOM 1546 C C . LYS A 1 207 ? -10.390 -11.942 14.262 1.00 93.38 207 LYS A C 1
ATOM 1548 O O . LYS A 1 207 ? -9.992 -13.092 14.076 1.00 93.38 207 LYS A O 1
ATOM 1553 N N . LYS A 1 208 ? -10.887 -11.195 13.273 1.00 92.31 208 LYS A N 1
ATOM 1554 C CA . LYS A 1 208 ? -10.925 -11.652 11.880 1.00 92.31 208 LYS A CA 1
ATOM 1555 C C . LYS A 1 208 ? -9.511 -11.786 11.315 1.00 92.31 208 LYS A C 1
ATOM 1557 O O . LYS A 1 208 ? -9.192 -12.832 10.751 1.00 92.31 208 LYS A O 1
ATOM 1562 N N . LEU A 1 209 ? -8.658 -10.787 11.532 1.00 93.06 209 LEU A N 1
ATOM 1563 C CA . LEU A 1 209 ? -7.272 -10.792 11.072 1.00 93.06 209 LEU A CA 1
ATOM 1564 C C . LEU A 1 209 ? -6.462 -11.954 11.661 1.00 93.06 209 LEU A C 1
ATOM 1566 O O . LEU A 1 209 ? -5.822 -12.689 10.909 1.00 93.06 209 LEU A O 1
ATOM 1570 N N . SER A 1 210 ? -6.545 -12.183 12.975 1.00 91.94 210 SER A N 1
ATOM 1571 C CA . SER A 1 210 ? -5.783 -13.245 13.650 1.00 91.94 210 SER A CA 1
ATOM 1572 C C . SER A 1 210 ? -6.108 -14.643 13.119 1.00 91.94 210 SER A C 1
ATOM 1574 O O . SER A 1 210 ? -5.228 -15.501 13.037 1.00 91.94 210 SER A O 1
ATOM 1576 N N . SER A 1 211 ? -7.354 -14.860 12.682 1.00 89.06 211 SER A N 1
ATOM 1577 C CA . SER A 1 211 ? -7.789 -16.122 12.073 1.00 89.06 211 SER A CA 1
ATOM 1578 C C . SER A 1 211 ? -7.175 -16.395 10.692 1.00 89.06 211 SER A C 1
ATOM 1580 O O . SER A 1 211 ? -7.209 -17.540 10.229 1.00 89.06 211 SER A O 1
ATOM 1582 N N . VAL A 1 212 ? -6.630 -15.360 10.041 1.00 88.12 212 VAL A N 1
ATOM 1583 C CA . VAL A 1 212 ? -6.068 -15.408 8.685 1.00 88.12 212 VAL A CA 1
ATOM 1584 C C . VAL A 1 212 ? -4.543 -15.307 8.709 1.00 88.12 212 VAL A C 1
ATOM 1586 O O . VAL A 1 212 ? -3.885 -16.154 8.114 1.00 88.12 212 VAL A O 1
ATOM 1589 N N . VAL A 1 213 ? -3.965 -14.343 9.434 1.00 85.62 213 VAL A N 1
ATOM 1590 C CA . VAL A 1 213 ? -2.506 -14.095 9.459 1.00 85.62 213 VAL A CA 1
ATOM 1591 C C . VAL A 1 213 ? -1.727 -15.344 9.866 1.00 85.62 213 VAL A C 1
ATOM 1593 O O . VAL A 1 213 ? -0.770 -15.727 9.197 1.00 85.62 213 VAL A O 1
ATOM 1596 N N . ARG A 1 214 ? -2.200 -16.055 10.894 1.00 72.19 214 ARG A N 1
ATOM 1597 C CA . ARG A 1 214 ? -1.562 -17.288 11.386 1.00 72.19 214 ARG A CA 1
ATOM 1598 C C . ARG A 1 214 ? -1.628 -18.456 10.400 1.00 72.19 214 ARG A C 1
ATOM 1600 O O . ARG A 1 214 ? -0.853 -19.396 10.526 1.00 72.19 214 ARG A O 1
ATOM 1607 N N . LYS A 1 215 ? -2.543 -18.407 9.427 1.00 72.06 215 LYS A N 1
ATOM 1608 C CA . LYS A 1 215 ? -2.656 -19.414 8.360 1.00 72.06 215 LYS A CA 1
ATOM 1609 C C . LYS A 1 215 ? -1.769 -19.104 7.155 1.00 72.06 215 LYS A C 1
ATOM 1611 O O . LYS A 1 215 ? -1.482 -20.020 6.398 1.00 72.06 215 LYS A O 1
ATOM 1616 N N . ILE A 1 216 ? -1.396 -17.837 6.956 1.00 64.19 216 ILE A N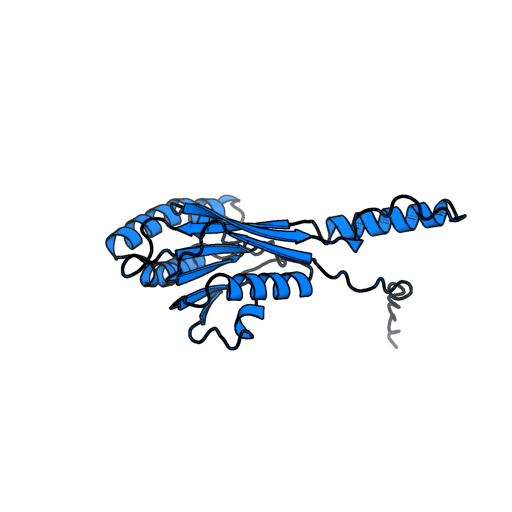 1
ATOM 1617 C CA . ILE A 1 216 ? -0.638 -17.374 5.783 1.00 64.19 216 ILE A CA 1
ATOM 1618 C C . ILE A 1 216 ? 0.866 -17.300 6.086 1.00 64.19 216 ILE A C 1
ATOM 1620 O O . ILE A 1 216 ? 1.669 -17.711 5.256 1.00 64.19 216 ILE A O 1
ATOM 1624 N N . ASN A 1 217 ? 1.260 -16.853 7.284 1.00 57.22 217 ASN A N 1
ATOM 1625 C CA . ASN A 1 217 ? 2.671 -16.697 7.685 1.00 57.22 217 ASN A CA 1
ATOM 1626 C C . ASN A 1 217 ? 3.322 -17.970 8.225 1.00 57.22 217 ASN A C 1
ATOM 1628 O O . ASN A 1 217 ? 4.273 -17.954 9.004 1.00 57.22 217 ASN A O 1
ATOM 1632 N N . SER A 1 218 ? 2.799 -19.110 7.823 1.00 48.09 218 SER A N 1
ATOM 1633 C CA . SER A 1 218 ? 3.147 -20.386 8.392 1.00 48.09 218 SER A CA 1
ATOM 1634 C C . SER A 1 218 ? 4.424 -20.963 7.771 1.00 48.09 218 SER A C 1
ATOM 1636 O O . SER A 1 218 ? 4.444 -22.041 7.178 1.00 48.09 218 SER A O 1
ATOM 1638 N N . SER A 1 219 ? 5.552 -20.302 8.030 1.00 46.59 219 SER A N 1
ATOM 1639 C CA . SER A 1 219 ? 6.850 -20.987 8.109 1.00 46.59 219 SER A CA 1
ATOM 1640 C C . SER A 1 219 ? 6.758 -22.218 9.035 1.00 46.59 219 SER A C 1
ATOM 1642 O O . SER A 1 219 ? 7.347 -23.255 8.731 1.00 46.59 219 SER A O 1
ATOM 1644 N N . SER A 1 220 ? 5.895 -22.160 10.060 1.00 46.81 220 SER A N 1
ATOM 1645 C CA . SER A 1 220 ? 5.481 -23.293 10.906 1.00 46.81 220 SER A CA 1
ATOM 1646 C C . SER A 1 220 ? 4.599 -24.367 10.233 1.00 46.81 220 SER A C 1
ATOM 1648 O O . SER A 1 220 ? 4.623 -25.505 10.686 1.00 46.81 220 SER A O 1
ATOM 1650 N N . THR A 1 221 ? 3.838 -24.109 9.153 1.00 47.31 221 THR A N 1
ATOM 1651 C CA . THR A 1 221 ? 3.044 -25.192 8.500 1.00 47.31 221 THR A CA 1
ATOM 1652 C C . THR A 1 221 ? 3.848 -25.998 7.494 1.00 47.31 221 THR A C 1
ATOM 1654 O O . THR A 1 221 ? 3.376 -27.040 7.051 1.00 47.31 221 THR A O 1
ATOM 1657 N N . SER A 1 222 ? 5.045 -25.544 7.111 1.00 52.03 222 SER A N 1
ATOM 1658 C CA . SER A 1 222 ? 5.943 -26.376 6.301 1.00 52.03 222 SER A CA 1
ATOM 1659 C C . SER A 1 222 ? 6.518 -27.557 7.093 1.00 52.03 222 SER A C 1
ATOM 1661 O O . SER A 1 222 ? 7.097 -28.460 6.497 1.00 52.03 222 SER A O 1
ATOM 1663 N N . GLY A 1 223 ? 6.391 -27.545 8.429 1.00 54.34 223 GLY A N 1
ATOM 1664 C CA . GLY A 1 223 ? 7.039 -28.515 9.310 1.00 54.34 223 GLY A CA 1
ATOM 1665 C C . GLY A 1 223 ? 8.569 -28.396 9.346 1.00 54.34 223 GLY A C 1
ATOM 1666 O O . GLY A 1 223 ? 9.214 -29.274 9.905 1.00 54.34 223 GLY A O 1
ATOM 1667 N N . MET A 1 224 ? 9.163 -27.346 8.753 1.00 55.44 224 MET A N 1
ATOM 1668 C CA . MET A 1 224 ? 10.622 -27.146 8.759 1.00 55.44 224 MET A CA 1
ATOM 1669 C C . MET A 1 224 ? 11.174 -26.687 10.108 1.00 55.44 224 MET A C 1
ATOM 1671 O O . MET A 1 224 ? 12.337 -26.947 10.401 1.00 55.44 224 MET A O 1
ATOM 1675 N N . TYR A 1 225 ? 10.363 -25.999 10.908 1.00 54.06 225 TYR A N 1
ATOM 1676 C CA . TYR A 1 225 ? 10.738 -25.527 12.235 1.00 54.06 225 TYR A CA 1
ATOM 1677 C C . TYR A 1 225 ? 9.766 -26.157 13.231 1.00 54.06 225 TYR A C 1
ATOM 1679 O O . TYR A 1 225 ? 8.568 -25.868 13.185 1.00 54.06 225 TYR A O 1
ATOM 1687 N N . LEU A 1 226 ? 10.288 -27.085 14.036 1.00 50.97 226 LEU A N 1
ATOM 1688 C CA . LEU A 1 226 ? 9.599 -27.793 15.118 1.00 50.97 226 LEU A CA 1
ATOM 1689 C C . LEU A 1 226 ? 9.980 -27.184 16.466 1.00 50.97 226 LEU A C 1
ATOM 1691 O O . LEU A 1 226 ? 11.177 -26.851 16.627 1.00 50.97 226 LEU A O 1
#

Sequence (226 aa):
MLAARHIMDDEDEHQQEPLIPQVHATFEKADSFGHVIIVPSTMAVIVQTLEKFVCGNISVRYSQLESTESIEGEFDEDEQLYSAANIGASRRKYPDTDIPLYTISGAGSAGAPVLAVVVPHLTNPIAEKAVASQIAVLAPSAKSWIALSPSVSALSKADKLNDIGLLALNSEGHPGFEKVDADAIMDATTEVFGEIFDPKAKASALKKLSSVVRKINSSSTSGMYL

Secondary structure (DSSP, 8-state):
---------TTGGG-PPPP--EEEEEES-----SEEEEEEGGGTHHHHTS-EEEEEEEEEE-GGGS------S---HHHHHHHHHHHHHHHHHS--EEEEEEEETT--GGG--EEEEEEPP-S-HHHHHHHHHHHHHH-TT-SEEEEEESS-GGGGG-TT-S-EEEEEPPEESSTTS-EE-HHHHHHHHHHHHHHHS-HHHHHHHHHHHHHHHHHHS-GGGGTS--

Foldseek 3Di:
DDDPPPPPPPVPPDPDPQQAKDKDKDFQDLAQAQEEEEAELLLCLLVVLFDKDFGIKIKIDGVVLVDPPDPPDPDDPVNVVVVVVVSVVVCVLAPTDIKTWIWTPQWADPPGIYIYTHHAQGNRLNSLLVVLVVVCVSHLNHPEYEYEPPHRPNVVVPPSHPHYHYHYFDWDDDGRPTQGDLVSSLVSSLVVCVVIHDPVVSVVSSVSSSVPSCVPSPPVVVVPDD